Protein 3PP2 (pdb70)

Organism: Homo sapiens (NCBI:txid9606)

Nearest PDB structures (foldseek):
  3pp2-assembly1_A-2  TM=1.009E+00  e=1.036E-21  Homo sapiens
  3pp2-assembly1_B-2  TM=9.436E-01  e=6.465E-18  Homo sapiens
  2p0d-assembly1_A  TM=9.353E-01  e=9.543E-11  Homo sapiens
  2dtc-assembly1_B  TM=8.035E-01  e=1.297E-08  Mus musculus
  2w2x-assembly1_D  TM=8.222E-01  e=6.703E-04  Homo sapiens

Solvent-accessible surface area: 11846 Å² total; per-residue (Å²): 141,68,52,14,72,0,57,2,0,39,8,0,61,124,48,152,138,71,188,99,85,105,56,28,18,0,91,0,32,7,113,68,26,47,0,20,0,35,93,45,4,91,85,121,67,109,56,123,96,89,93,34,76,92,70,87,45,75,3,91,0,117,54,9,87,29,42,7,4,59,139,136,45,12,121,79,106,6,8,0,33,0,54,13,138,73,17,7,29,12,0,0,3,53,123,39,47,28,68,0,1,24,5,18,72,22,0,28,143,26,47,120,112,106,60,59,16,41,0,57,2,0,29,28,3,54,130,59,124,213,52,167,97,97,94,53,18,17,0,65,0,31,5,108,74,30,54,0,20,0,32,78,85,94,128,35,74,102,93,107,146,25,64,72,72,80,54,92,2,72,0,175,50,7,82,30,53,36,20,76,101,107,45,12,121,96,91,18,8,0,36,0,30,15,130,80,26,6,58,6,3,0,4,43,97,42,98,62,64,2,1,23,5,4,44,15,0,12,29,23,43,119

GO terms:
  GO:0005096 GTPase activator activity (F, TAS)
  GO:0005829 cytosol (C, TAS)
  GO:0051056 regulation of small GTPase mediated signal transduction (P, TAS)

Radius of gyration: 19.12 Å; Cα contacts (8 Å, |Δi|>4): 539; chains: 2; bounding box: 42×58×34 Å

Structure (mmCIF, N/CA/C/O backbone):
data_3PP2
#
_entry.id   3PP2
#
_cell.length_a   98.243
_cell.length_b   98.243
_cell.length_c   66.909
_cell.angle_alpha   90.000
_cell.angle_beta   90.000
_cell.angle_gamma   120.000
#
_symmetry.space_group_name_H-M   'P 31 2 1'
#
loop_
_entity.id
_entity.type
_entity.pdbx_description
1 polymer 'Rho GTPase-activating protein 27'
2 non-polymer 'CITRIC ACID'
3 non-polymer 'UNKNOWN ATOM OR ION'
4 non-polymer GLYCEROL
5 water water
#
loop_
_atom_site.group_PDB
_atom_site.id
_atom_site.type_symbol
_atom_site.label_atom_id
_atom_site.label_alt_id
_atom_site.label_comp_id
_atom_site.label_asym_id
_atom_site.label_entity_id
_atom_site.label_seq_id
_atom_site.pdbx_PDB_ins_code
_atom_site.Cartn_x
_atom_site.Cartn_y
_atom_site.Cartn_z
_atom_site.occupancy
_atom_site.B_iso_or_equiv
_atom_site.auth_seq_id
_atom_site.auth_comp_id
_atom_site.auth_asym_id
_atom_site.auth_atom_id
_atom_site.pdbx_PDB_model_num
ATOM 1 N N . ASP A 1 9 ? 36.477 11.541 11.977 1.00 30.06 498 ASP A N 1
ATOM 2 C CA A ASP A 1 9 ? 37.483 12.589 12.279 0.70 28.94 498 ASP A CA 1
ATOM 3 C CA B ASP A 1 9 ? 37.406 12.666 12.349 0.30 28.36 498 ASP A CA 1
ATOM 4 C C . ASP A 1 9 ? 38.202 12.245 13.562 1.00 26.80 498 ASP A C 1
ATOM 5 O O . ASP A 1 9 ? 37.741 11.436 14.335 1.00 28.02 498 ASP A O 1
ATOM 14 N N . LYS A 1 10 ? 39.374 12.835 13.738 1.00 23.35 499 LYS A N 1
ATOM 15 C CA . LYS A 1 10 ? 40.237 12.437 14.828 1.00 20.89 499 LYS A CA 1
ATOM 16 C C . LYS A 1 10 ? 41.232 13.554 15.103 1.00 19.62 499 LYS A C 1
ATOM 17 O O . LYS A 1 10 ? 41.616 14.269 14.209 1.00 19.14 499 LYS A O 1
ATOM 23 N N . ALA A 1 11 ? 41.707 13.635 16.331 1.00 18.04 500 ALA A N 1
ATOM 24 C CA . ALA A 1 11 ? 42.736 14.582 16.698 1.00 18.09 500 ALA A CA 1
ATOM 25 C C . ALA A 1 11 ? 43.555 13.995 17.833 1.00 18.29 500 ALA A C 1
ATOM 26 O O . ALA A 1 11 ? 43.017 13.307 18.725 1.00 20.99 500 ALA A O 1
ATOM 28 N N . GLY A 1 12 ? 44.853 14.256 17.803 1.00 16.73 501 GLY A N 1
ATOM 29 C CA . GLY A 1 12 ? 45.781 13.728 18.798 1.00 16.35 501 GLY A CA 1
ATOM 30 C C . GLY A 1 12 ? 47.217 14.130 18.556 1.00 16.19 501 GLY A C 1
ATOM 31 O O . GLY A 1 12 ? 47.522 14.702 17.514 1.00 18.55 501 GLY A O 1
ATOM 32 N N . VAL A 1 13 ? 48.098 13.891 19.516 1.00 17.21 502 VAL A N 1
ATOM 33 C CA . VAL A 1 13 ? 49.486 14.156 19.302 1.00 16.44 502 VAL A CA 1
ATOM 34 C C . VAL A 1 13 ? 50.185 12.943 18.650 1.00 16.37 502 VAL A C 1
ATOM 35 O O . VAL A 1 13 ? 50.071 11.817 19.150 1.00 17.53 502 VAL A O 1
ATOM 39 N N . LEU A 1 14 ? 50.896 13.178 17.556 1.00 15.37 503 LEU A N 1
ATOM 40 C CA . LEU A 1 14 ? 51.643 12.167 16.829 1.00 14.98 503 LEU A CA 1
ATOM 41 C C . LEU A 1 14 ? 53.035 12.678 16.513 1.00 15.76 503 LEU A C 1
ATOM 42 O O . LEU A 1 14 ? 53.261 13.885 16.376 1.00 17.04 503 LEU A O 1
ATOM 47 N N . HIS A 1 15 ? 53.955 11.747 16.306 1.00 15.27 504 HIS A N 1
ATOM 48 C CA . HIS A 1 15 ? 55.258 12.057 15.752 1.00 16.77 504 HIS A CA 1
ATOM 49 C C . HIS A 1 15 ? 55.171 11.989 14.232 1.00 15.48 504 HIS A C 1
ATOM 50 O O . HIS A 1 15 ? 54.513 11.114 13.652 1.00 16.34 504 HIS A O 1
A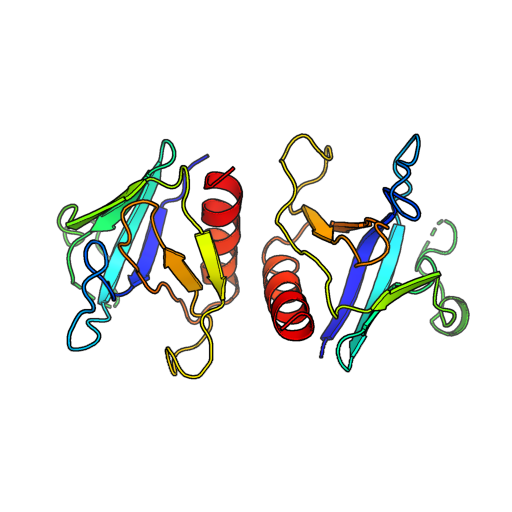TOM 57 N N . ARG A 1 16 ? 55.821 12.920 13.568 1.00 16.47 505 ARG A N 1
ATOM 58 C CA . ARG A 1 16 ? 55.834 12.918 12.099 1.00 16.51 505 ARG A CA 1
ATOM 59 C C . ARG A 1 16 ? 57.057 13.590 11.550 1.00 17.19 505 ARG A C 1
ATOM 60 O O . ARG A 1 16 ? 57.616 14.508 12.185 1.00 18.42 505 ARG A O 1
ATOM 68 N N . THR A 1 17 ? 57.438 13.175 10.345 1.00 16.50 506 THR A N 1
ATOM 69 C CA . THR A 1 17 ? 58.443 13.874 9.571 1.00 16.75 506 THR A CA 1
ATOM 70 C C . THR A 1 17 ? 58.038 13.832 8.104 1.00 16.07 506 THR A C 1
ATOM 71 O O . THR A 1 17 ? 57.516 12.821 7.625 1.00 17.89 506 THR A O 1
ATOM 75 N N . LYS A 1 18 ? 58.353 14.891 7.391 1.00 16.94 507 LYS A N 1
ATOM 76 C CA . LYS A 1 18 ? 58.286 14.880 5.949 1.00 17.12 507 LYS A CA 1
ATOM 77 C C . LYS A 1 18 ? 59.512 14.125 5.461 1.00 17.11 507 LYS A C 1
ATOM 78 O O . LYS A 1 18 ? 60.591 14.162 6.099 1.00 19.53 507 LYS A O 1
ATOM 84 N N . THR A 1 19 ? 59.317 13.330 4.407 1.00 17.73 508 THR A N 1
ATOM 85 C CA . THR A 1 19 ? 60.412 12.557 3.801 1.00 18.57 508 THR A CA 1
ATOM 86 C C . THR A 1 19 ? 60.592 12.823 2.298 1.00 19.14 508 THR A C 1
ATOM 87 O O . THR A 1 19 ? 61.645 12.527 1.760 1.00 19.40 508 THR A O 1
ATOM 91 N N . ALA A 1 20 ? 59.605 13.402 1.631 1.00 18.37 509 ALA A N 1
ATOM 92 C CA . ALA A 1 20 ? 59.767 13.809 0.219 1.00 18.95 509 ALA A CA 1
ATOM 93 C C . ALA A 1 20 ? 58.915 15.022 -0.069 1.00 19.12 509 ALA A C 1
ATOM 94 O O . ALA A 1 20 ? 57.798 15.155 0.492 1.00 18.94 509 ALA A O 1
ATOM 96 N N . ASP A 1 21 ? 59.473 15.946 -0.881 1.00 19.03 510 ASP A N 1
ATOM 97 C CA . ASP A 1 21 ? 58.771 17.140 -1.298 1.00 19.45 510 ASP A CA 1
ATOM 98 C C . ASP A 1 21 ? 58.454 16.951 -2.760 1.00 19.79 510 ASP A C 1
ATOM 99 O O . ASP A 1 21 ? 59.348 16.973 -3.602 1.00 19.89 510 ASP A O 1
ATOM 104 N N . LYS A 1 22 ? 57.187 16.735 -3.073 1.00 20.58 511 LYS A N 1
ATOM 105 C CA . LYS A 1 22 ? 56.755 16.616 -4.476 1.00 22.68 511 LYS A CA 1
ATOM 106 C C . LYS A 1 22 ? 57.585 15.590 -5.258 1.00 22.18 511 LYS A C 1
ATOM 107 O O . LYS A 1 22 ? 57.983 15.824 -6.418 1.00 25.89 511 LYS A O 1
ATOM 113 N N . GLY A 1 23 ? 57.834 14.450 -4.617 1.00 22.84 512 GLY A N 1
ATOM 114 C CA . GLY A 1 23 ? 58.546 13.383 -5.245 1.00 23.30 512 GLY A CA 1
ATOM 115 C C . GLY A 1 23 ? 60.055 13.380 -5.020 1.00 23.61 512 GLY A C 1
ATOM 116 O O . GLY A 1 23 ? 60.723 12.392 -5.407 1.00 27.86 512 GLY A O 1
ATOM 117 N N . LYS A 1 24 ? 60.587 14.423 -4.377 1.00 22.59 513 LYS A N 1
ATOM 118 C CA . LYS A 1 24 ? 62.028 14.578 -4.219 1.00 23.35 513 LYS A CA 1
ATOM 119 C C . LYS A 1 24 ? 62.396 14.279 -2.757 1.00 22.15 513 LYS A C 1
ATOM 120 O O . LYS A 1 24 ? 61.941 14.962 -1.834 1.00 21.83 513 LYS A O 1
ATOM 126 N N . ARG A 1 25 ? 63.206 13.255 -2.537 1.00 22.91 514 ARG A N 1
ATOM 127 C CA . ARG A 1 25 ? 63.492 12.770 -1.188 1.00 23.75 514 ARG A CA 1
ATOM 128 C C . ARG A 1 25 ? 64.311 13.816 -0.411 1.00 21.60 514 ARG A C 1
ATOM 129 O O . ARG A 1 25 ? 65.208 14.475 -0.987 1.00 22.60 514 ARG A O 1
ATOM 137 N N . LEU A 1 26 ? 64.031 13.946 0.878 1.00 21.08 515 LEU A N 1
ATOM 138 C CA . LEU A 1 26 ? 64.833 14.754 1.800 1.00 21.31 515 LEU A CA 1
ATOM 139 C C . LEU A 1 26 ? 66.046 13.982 2.260 1.00 22.64 515 LEU A C 1
ATOM 140 O O . LEU A 1 26 ? 65.979 12.748 2.360 1.00 25.26 515 LEU A O 1
ATOM 145 N N . ARG A 1 27 ? 67.137 14.699 2.569 1.00 24.06 516 ARG A N 1
ATOM 146 C CA . ARG A 1 27 ? 68.409 14.069 2.949 1.00 25.66 516 ARG A CA 1
ATOM 147 C C . ARG A 1 27 ? 68.301 13.338 4.277 1.00 26.08 516 ARG A C 1
ATOM 148 O O . ARG A 1 27 ? 68.862 12.248 4.427 1.00 29.29 516 ARG A O 1
ATOM 153 N N . LYS A 1 28 ? 67.628 13.940 5.262 1.00 26.01 517 LYS A N 1
ATOM 154 C CA . LYS A 1 28 ? 67.492 13.293 6.580 1.00 26.10 517 LYS A CA 1
ATOM 155 C C . LYS A 1 28 ? 66.102 13.474 7.131 1.00 24.96 517 LYS A C 1
ATOM 156 O O . LYS A 1 28 ? 65.319 14.248 6.600 1.00 23.19 517 LYS A O 1
ATOM 160 N N . LYS A 1 29 ? 65.813 12.745 8.193 1.00 24.97 518 LYS A N 1
ATOM 161 C CA . LYS A 1 29 ? 64.542 12.880 8.878 1.00 24.65 518 LYS A CA 1
ATOM 162 C C . LYS A 1 29 ? 64.519 14.100 9.775 1.00 23.37 518 LYS A C 1
ATOM 163 O O . LYS A 1 29 ? 65.575 14.569 10.267 1.00 26.33 518 LYS A O 1
ATOM 169 N N . HIS A 1 30 ? 63.327 14.665 9.897 1.00 22.58 519 HIS A N 1
ATOM 170 C CA A HIS A 1 30 ? 63.061 15.841 10.699 0.50 22.60 519 HIS A CA 1
ATOM 171 C CA B HIS A 1 30 ? 63.068 15.838 10.700 0.50 22.36 519 HIS A CA 1
ATOM 172 C C . HIS A 1 30 ? 61.850 15.600 11.600 1.00 22.08 519 HIS A C 1
ATOM 173 O O . HIS A 1 30 ? 60.799 16.204 11.431 1.00 23.24 519 HIS A O 1
ATOM 186 N N . TRP A 1 31 ? 61.987 14.656 12.523 1.00 22.49 520 TRP A N 1
ATOM 187 C CA . TRP A 1 31 ? 60.882 14.303 13.410 1.00 22.23 520 TRP A CA 1
ATOM 188 C C . TRP A 1 31 ? 60.541 15.363 14.437 1.00 22.14 520 TRP A C 1
ATOM 189 O O . TRP A 1 31 ? 61.442 15.957 15.075 1.00 24.36 520 TRP A O 1
ATOM 200 N N . SER A 1 32 ? 59.252 15.540 14.656 1.00 21.68 521 SER A N 1
ATOM 201 C CA . SER A 1 32 ? 58.693 16.297 15.766 1.00 22.16 521 SER A CA 1
ATOM 202 C C . SER A 1 32 ? 57.375 15.670 16.186 1.00 19.85 521 SER A C 1
ATOM 203 O O . SER A 1 32 ? 56.718 15.024 15.357 1.00 19.35 521 SER A O 1
ATOM 206 N N . ALA A 1 33 ? 56.967 15.902 17.426 1.00 19.29 522 ALA A N 1
ATOM 207 C CA . ALA A 1 33 ? 55.616 15.589 17.854 1.00 18.42 522 ALA A CA 1
ATOM 208 C C . ALA A 1 33 ? 54.737 16.810 17.731 1.00 19.29 522 ALA A C 1
ATOM 209 O O . ALA A 1 33 ? 55.128 17.904 18.139 1.00 23.60 522 ALA A O 1
ATOM 211 N N . SER A 1 34 ? 53.573 16.659 17.164 1.00 17.80 523 SER A N 1
ATOM 212 C CA . SER A 1 34 ? 52.608 17.738 17.055 1.00 17.53 523 SER A CA 1
ATOM 213 C C . SER A 1 34 ? 51.204 17.297 17.194 1.00 16.95 523 SER A C 1
ATOM 214 O O . SER A 1 34 ? 50.878 16.131 16.918 1.00 17.85 523 SER A O 1
ATOM 217 N N . TRP A 1 35 ? 50.359 18.220 17.612 1.00 17.63 524 TRP A N 1
ATOM 218 C CA . TRP A 1 35 ? 48.941 18.050 17.420 1.00 17.92 524 TRP A CA 1
ATOM 219 C C . TRP A 1 35 ? 48.671 17.797 15.935 1.00 17.33 524 TRP A C 1
ATOM 220 O O . TRP A 1 35 ? 49.335 18.349 15.043 1.00 17.71 524 TRP A O 1
ATOM 231 N N . THR A 1 36 ? 47.703 16.923 15.699 1.00 16.83 525 THR A N 1
ATOM 232 C CA . THR A 1 36 ? 47.330 16.423 14.386 1.00 16.28 525 THR A CA 1
ATOM 233 C C . THR A 1 36 ? 45.826 16.346 14.364 1.00 16.09 525 THR A C 1
ATOM 234 O O . THR A 1 36 ? 45.218 15.841 15.310 1.00 17.74 525 THR A O 1
ATOM 238 N N . VAL A 1 37 ? 45.224 16.826 13.287 1.00 16.72 526 VAL A N 1
ATOM 239 C CA . VAL A 1 37 ? 43.785 16.779 13.100 1.00 17.91 526 VAL A CA 1
ATOM 240 C C . VAL A 1 37 ? 43.433 16.201 11.748 1.00 17.51 526 VAL A C 1
ATOM 241 O O . VAL A 1 37 ? 43.951 16.627 10.737 1.00 18.51 526 VAL A O 1
ATOM 245 N N . LEU A 1 38 ? 42.579 15.195 11.769 1.00 17.37 527 LEU A N 1
ATOM 246 C CA . LEU A 1 38 ? 41.940 14.662 10.572 1.00 18.14 527 LEU A CA 1
ATOM 247 C C . LEU A 1 38 ? 40.498 15.114 10.547 1.00 19.78 527 LEU A C 1
ATOM 248 O O . LEU A 1 38 ? 39.729 14.818 11.452 1.00 21.28 527 LEU A O 1
ATOM 253 N N . GLU A 1 39 ? 40.129 15.879 9.520 1.00 22.16 528 GLU A N 1
ATOM 254 C CA . GLU A 1 39 ? 38.760 16.399 9.406 1.00 25.34 528 GLU A CA 1
ATOM 255 C C . GLU A 1 39 ? 38.445 16.536 7.934 1.00 26.87 528 GLU A C 1
ATOM 256 O O . GLU A 1 39 ? 39.246 17.085 7.194 1.00 26.10 528 GLU A O 1
ATOM 262 N N . GLY A 1 40 ? 37.276 16.044 7.522 1.00 28.25 529 GLY A N 1
ATOM 263 C CA . GLY A 1 40 ? 36.857 16.144 6.151 1.00 28.62 529 GLY A CA 1
ATOM 264 C C . GLY A 1 40 ? 37.803 15.706 5.051 1.00 28.85 529 GLY A C 1
ATOM 265 O O . GLY A 1 40 ? 37.904 16.370 4.020 1.00 30.50 529 GLY A O 1
ATOM 266 N N . GLY A 1 41 ? 38.493 14.578 5.237 1.00 27.63 530 GLY A N 1
ATOM 267 C CA . GLY A 1 41 ? 39.433 14.134 4.208 1.00 26.86 530 GLY A CA 1
ATOM 268 C C . GLY A 1 41 ? 40.773 14.892 4.110 1.00 25.12 530 GLY A C 1
ATOM 269 O O . GLY A 1 41 ? 41.481 14.778 3.118 1.00 25.96 530 GLY A O 1
ATOM 270 N N . VAL A 1 42 ? 41.106 15.674 5.140 1.00 23.42 531 VAL A N 1
ATOM 271 C CA . VAL A 1 42 ? 42.356 16.449 5.193 1.00 20.55 531 VAL A CA 1
ATOM 272 C C . VAL A 1 42 ? 43.053 16.198 6.542 1.00 18.72 531 VAL A C 1
ATOM 273 O O . VAL A 1 42 ? 42.429 16.271 7.582 1.00 19.86 531 VAL A O 1
ATOM 277 N N . LEU A 1 43 ? 44.343 15.911 6.482 1.00 17.14 532 LEU A N 1
ATOM 278 C CA . LEU A 1 43 ? 45.174 15.625 7.655 1.00 16.70 532 LEU A CA 1
ATOM 279 C C . LEU A 1 43 ? 46.126 16.774 7.852 1.00 16.50 532 LEU A C 1
ATOM 280 O O . LEU A 1 43 ? 46.959 17.056 6.982 1.00 18.14 532 LEU A O 1
ATOM 285 N N . THR A 1 44 ? 45.986 17.448 8.994 1.00 17.07 533 THR A N 1
ATOM 286 C CA . THR A 1 44 ? 46.767 18.616 9.302 1.00 17.07 533 THR A CA 1
ATOM 287 C C . THR A 1 44 ? 47.710 18.323 10.487 1.00 16.71 533 THR A C 1
ATOM 288 O O . THR A 1 44 ? 47.245 17.932 11.547 1.00 17.63 533 THR A O 1
ATOM 292 N N . PHE A 1 45 ? 49.003 18.515 10.271 1.00 16.77 534 PHE A N 1
ATOM 293 C CA . PHE A 1 45 ? 49.998 18.477 11.312 1.00 16.66 534 PHE A CA 1
ATOM 294 C C . PHE A 1 45 ? 50.323 19.898 11.703 1.00 17.28 534 PHE A C 1
ATOM 295 O O . PHE A 1 45 ? 50.751 20.694 10.852 1.00 17.85 534 PHE A O 1
ATOM 303 N N . PHE A 1 46 ? 50.113 20.236 12.966 1.00 17.27 535 PHE A N 1
ATOM 304 C CA . PHE A 1 46 ? 50.421 21.581 13.474 1.00 18.29 535 PHE A CA 1
ATOM 305 C C . PHE A 1 46 ? 51.891 21.721 13.764 1.00 18.23 535 PHE A C 1
ATOM 306 O O . PHE A 1 46 ? 52.687 20.795 13.650 1.00 19.22 535 PHE A O 1
ATOM 314 N N . LYS A 1 47 ? 52.282 22.948 14.081 1.00 20.00 536 LYS A N 1
ATOM 315 C CA A LYS A 1 47 ? 53.617 23.246 14.488 0.50 20.40 536 LYS A CA 1
ATOM 316 C CA B LYS A 1 47 ? 53.641 23.215 14.484 0.50 20.58 536 LYS A CA 1
ATOM 317 C C . LYS A 1 47 ? 54.030 22.329 15.648 1.00 20.86 536 LYS A C 1
ATOM 318 O O . LYS A 1 47 ? 53.169 21.860 16.403 1.00 20.11 536 LYS A O 1
ATOM 329 N N . ASP A 1 48 ? 55.330 22.099 15.782 1.00 21.01 537 ASP A N 1
ATOM 330 C CA A ASP A 1 48 ? 55.903 21.316 16.881 0.50 21.36 537 ASP A CA 1
ATOM 331 C CA B ASP A 1 48 ? 55.875 21.293 16.861 0.50 21.71 537 ASP A CA 1
ATOM 332 C C . ASP A 1 48 ? 55.273 21.690 18.215 1.00 21.56 537 ASP A C 1
ATOM 333 O O . ASP A 1 48 ? 55.158 22.887 18.528 1.00 21.60 537 ASP A O 1
ATOM 342 N N . SER A 1 49 ? 54.916 20.691 19.032 1.00 21.67 538 SER A N 1
ATOM 343 C CA . SER A 1 49 ? 54.292 20.938 20.330 1.00 23.21 538 SER A CA 1
ATOM 344 C C . SER A 1 49 ? 55.305 21.319 21.407 1.00 23.79 538 SER A C 1
ATOM 345 O O . SER A 1 49 ? 54.900 21.742 22.467 1.00 25.48 538 SER A O 1
ATOM 348 N N . LYS A 1 50 ? 56.585 21.134 21.162 1.00 24.36 539 LYS A N 1
ATOM 349 C CA . LYS A 1 50 ? 57.558 21.416 22.210 1.00 27.36 539 LYS A CA 1
ATOM 350 C C . LYS A 1 50 ? 58.145 22.757 22.037 1.00 29.38 539 LYS A C 1
ATOM 351 O O . LYS A 1 50 ? 58.323 23.207 20.915 1.00 31.36 539 LYS A O 1
ATOM 357 N N . THR A 1 51 ? 58.448 23.389 23.196 1.00 30.42 540 THR A N 1
ATOM 358 C CA . THR A 1 51 ? 59.126 24.732 23.302 1.00 31.24 540 THR A CA 1
ATOM 359 C C . THR A 1 51 ? 60.615 24.670 22.925 1.00 33.57 540 THR A C 1
ATOM 360 O O . THR A 1 51 ? 61.145 25.572 22.328 1.00 34.43 540 THR A O 1
ATOM 364 N N . SER A 1 52 ? 61.254 23.565 23.276 1.00 35.40 541 SER A N 1
ATOM 365 C CA . SER A 1 52 ? 62.661 23.306 22.962 1.00 35.99 541 SER A CA 1
ATOM 366 C C . SER A 1 52 ? 62.747 21.871 22.467 1.00 36.82 541 SER A C 1
ATOM 367 O O . SER A 1 52 ? 62.208 20.976 23.127 1.00 38.72 541 SER A O 1
ATOM 369 N N . GLY A 1 56 ? 59.994 21.233 27.208 1.00 32.46 545 GLY A N 1
ATOM 370 C CA . GLY A 1 56 ? 58.598 21.298 27.732 1.00 29.68 545 GLY A CA 1
ATOM 371 C C . GLY A 1 56 ? 57.550 21.645 26.694 1.00 27.31 545 GLY A C 1
ATOM 372 O O . GLY A 1 56 ? 57.889 22.065 25.619 1.00 29.55 545 GLY A O 1
ATOM 373 N N . LEU A 1 57 ? 56.277 21.520 27.045 1.00 25.27 546 LEU A N 1
ATOM 374 C CA . LEU A 1 57 ? 55.198 21.729 26.083 1.00 24.01 546 LEU A CA 1
ATOM 375 C C . LEU A 1 57 ? 54.973 23.214 25.859 1.00 22.48 546 LEU A C 1
ATOM 376 O O . LEU A 1 57 ? 54.923 23.995 26.817 1.00 23.21 546 LEU A O 1
ATOM 381 N N . ARG A 1 58 ? 54.769 23.582 24.599 1.00 21.25 547 ARG A N 1
ATOM 382 C CA . ARG A 1 58 ? 54.176 24.877 24.237 1.00 20.09 547 ARG A CA 1
ATOM 383 C C . ARG A 1 58 ? 52.744 24.997 24.723 1.00 20.83 547 ARG A C 1
ATOM 384 O O . ARG A 1 58 ? 52.027 24.019 24.739 1.00 22.18 547 ARG A O 1
ATOM 392 N N . GLN A 1 59 ? 52.321 26.230 25.021 1.00 21.21 548 GLN A N 1
ATOM 393 C CA . GLN A 1 59 ? 50.921 26.487 25.286 1.00 22.49 548 GLN A CA 1
ATOM 394 C C . GLN A 1 59 ? 50.180 26.393 23.960 1.00 21.78 548 GLN A C 1
ATOM 395 O O . GLN A 1 59 ? 50.775 26.625 22.929 1.00 21.10 548 GLN A O 1
ATOM 401 N N . PRO A 1 60 ? 48.886 26.064 23.985 1.00 22.73 549 PRO A N 1
ATOM 402 C CA . PRO A 1 60 ? 48.143 25.880 22.704 1.00 21.38 549 PRO A CA 1
ATOM 403 C C . PRO A 1 60 ? 48.239 26.978 21.657 1.00 24.25 549 PRO A C 1
ATOM 404 O O . PRO A 1 60 ? 48.416 26.693 20.460 1.00 23.77 549 PRO A O 1
ATOM 408 N N . SER A 1 61 ? 48.182 28.205 22.092 1.00 25.59 550 SER A N 1
ATOM 409 C CA . SER A 1 61 ? 48.219 29.302 21.124 1.00 27.22 550 SER A CA 1
ATOM 410 C C . SER A 1 61 ? 49.518 29.328 20.297 1.00 26.15 550 SER A C 1
ATOM 411 O O . SER A 1 61 ? 49.551 29.794 19.161 1.00 29.05 550 SER A O 1
ATOM 414 N N . LYS A 1 62 ? 50.566 28.771 20.851 1.00 25.10 551 LYS A N 1
ATOM 415 C CA . LYS A 1 62 ? 51.862 28.720 20.156 1.00 23.65 551 LYS A CA 1
ATOM 416 C C . LYS A 1 62 ? 52.005 27.666 19.068 1.00 25.30 551 LYS A C 1
ATOM 417 O O . LYS A 1 62 ? 52.942 27.725 18.261 1.00 25.87 551 LYS A O 1
ATOM 421 N N . PHE A 1 63 ? 51.070 26.719 18.993 1.00 22.87 552 PHE A N 1
ATOM 422 C CA . PHE A 1 63 ? 51.076 25.745 17.896 1.00 22.88 552 PHE A CA 1
ATOM 423 C C . PHE A 1 63 ? 49.813 25.738 17.070 1.00 23.49 552 PHE A C 1
ATOM 424 O O . PHE A 1 63 ? 49.505 24.763 16.391 1.00 23.44 552 PHE A O 1
ATOM 432 N N . SER A 1 64 ? 49.124 26.865 17.023 1.00 23.05 553 SER A N 1
ATOM 433 C CA . SER A 1 64 ? 47.909 26.995 16.240 1.00 23.15 553 SER A CA 1
ATOM 434 C C . SER A 1 64 ? 48.130 26.994 14.696 1.00 20.98 553 SER A C 1
ATOM 435 O O . SER A 1 64 ? 47.177 26.775 13.948 1.00 21.80 553 SER A O 1
ATOM 438 N N . THR A 1 65 ? 49.335 27.266 14.199 1.00 22.00 554 THR A N 1
ATOM 439 C CA . THR A 1 65 ? 49.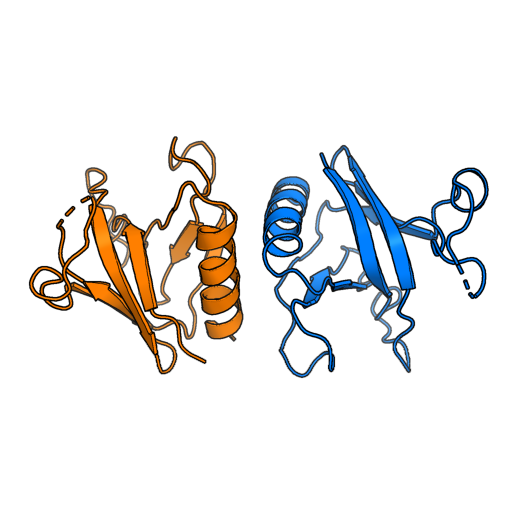527 27.339 12.753 1.00 21.54 554 THR A CA 1
ATOM 440 C C . THR A 1 65 ? 49.824 25.949 12.200 1.00 21.44 554 THR A C 1
ATOM 441 O O . THR A 1 65 ? 50.715 25.268 12.694 1.00 22.15 554 THR A O 1
ATOM 445 N N . PRO A 1 66 ? 49.105 25.533 11.163 1.00 20.58 555 PRO A N 1
ATOM 446 C CA . PRO A 1 66 ? 49.502 24.308 10.476 1.00 20.65 555 PRO A CA 1
ATOM 447 C C . PRO A 1 66 ? 50.924 24.347 9.937 1.00 20.94 555 PRO A C 1
ATOM 448 O O . PRO A 1 66 ? 51.381 25.400 9.384 1.00 23.38 555 PRO A O 1
ATOM 452 N N . GLU A 1 67 ? 51.616 23.231 10.082 1.00 20.08 556 GLU A N 1
ATOM 453 C CA . GLU A 1 67 ? 52.911 23.057 9.443 1.00 19.69 556 GLU A CA 1
ATOM 454 C C . GLU A 1 67 ? 52.819 22.315 8.120 1.00 20.25 556 GLU A C 1
ATOM 455 O O . GLU A 1 67 ? 53.410 22.773 7.128 1.00 22.72 556 GLU A O 1
ATOM 461 N N . TYR A 1 68 ? 52.103 21.184 8.128 1.00 19.08 557 TYR A N 1
ATOM 462 C CA . TYR A 1 68 ? 51.933 20.346 6.926 1.00 19.24 557 TYR A CA 1
ATOM 463 C C . TYR A 1 68 ? 50.450 19.997 6.807 1.00 19.28 557 TYR A C 1
ATOM 464 O O . TYR A 1 68 ? 49.813 19.595 7.791 1.00 20.91 557 TYR A O 1
ATOM 473 N N . THR A 1 69 ? 49.893 20.182 5.617 1.00 21.26 558 THR A N 1
ATOM 474 C CA . THR A 1 69 ? 48.517 19.771 5.354 1.00 21.85 558 THR A CA 1
ATOM 475 C C . THR A 1 69 ? 48.579 18.721 4.250 1.00 22.57 558 THR A C 1
ATOM 476 O O . THR A 1 69 ? 49.233 18.923 3.194 1.00 25.15 558 THR A O 1
ATOM 480 N N . VAL A 1 70 ? 47.899 17.627 4.460 1.00 21.56 559 VAL A N 1
ATOM 481 C CA . VAL A 1 70 ? 47.880 16.586 3.483 1.00 22.09 559 VAL A CA 1
ATOM 482 C C . VAL A 1 70 ? 46.435 16.309 3.089 1.00 20.54 559 VAL A C 1
ATOM 483 O O . VAL A 1 70 ? 45.643 15.848 3.898 1.00 20.24 559 VAL A O 1
ATOM 487 N N . GLU A 1 71 ? 46.087 16.630 1.842 1.00 20.75 560 GLU A N 1
ATOM 488 C CA . GLU A 1 71 ? 44.779 16.303 1.312 1.00 20.36 560 GLU A CA 1
ATOM 489 C C . GLU A 1 71 ? 44.793 14.822 0.974 1.00 21.71 560 GLU A C 1
ATOM 490 O O . GLU A 1 71 ? 45.698 14.338 0.338 1.00 23.79 560 GLU A O 1
ATOM 496 N N . LEU A 1 72 ? 43.796 14.110 1.433 1.00 21.05 561 LEU A N 1
ATOM 497 C CA . LEU A 1 72 ? 43.849 12.646 1.330 1.00 21.85 561 LEU A CA 1
ATOM 498 C C . LEU A 1 72 ? 43.301 12.068 0.025 1.00 22.51 561 LEU A C 1
ATOM 499 O O . LEU A 1 72 ? 43.525 10.924 -0.256 1.00 22.56 561 LEU A O 1
ATOM 504 N N . ARG A 1 73 ? 42.601 12.853 -0.781 1.00 24.02 562 ARG A N 1
ATOM 505 C CA . ARG A 1 73 ? 42.099 12.358 -2.079 1.00 25.55 562 ARG A CA 1
ATOM 506 C C . ARG A 1 73 ? 43.301 11.971 -2.913 1.00 24.82 562 ARG A C 1
ATOM 507 O O . ARG A 1 73 ? 44.192 12.789 -3.144 1.00 25.98 562 ARG A O 1
ATOM 511 N N . GLY A 1 74 ? 43.365 10.719 -3.349 1.00 24.41 563 GLY A N 1
ATOM 512 C CA . GLY A 1 74 ? 44.492 10.256 -4.151 1.00 24.09 563 GLY A CA 1
ATOM 513 C C . GLY A 1 74 ? 45.767 9.923 -3.399 1.00 23.71 563 GLY A C 1
ATOM 514 O O . GLY A 1 74 ? 46.802 9.662 -4.016 1.00 25.47 563 GLY A O 1
ATOM 515 N N . ALA A 1 75 ? 45.713 9.935 -2.063 1.00 22.03 564 ALA A N 1
ATOM 516 C CA . ALA A 1 75 ? 46.854 9.619 -1.253 1.00 21.40 564 ALA A CA 1
ATOM 517 C C . ALA A 1 75 ? 46.962 8.095 -1.107 1.00 21.76 564 ALA A C 1
ATOM 518 O O . ALA A 1 75 ? 45.988 7.366 -1.310 1.00 23.36 564 ALA A O 1
ATOM 520 N N . THR A 1 76 ? 48.151 7.648 -0.740 1.00 21.15 565 THR A N 1
ATOM 521 C CA . THR A 1 76 ? 48.449 6.238 -0.483 1.00 22.50 565 THR A CA 1
ATOM 522 C C . THR A 1 76 ? 48.984 6.118 0.944 1.00 20.40 565 THR A C 1
ATOM 523 O O . THR A 1 76 ? 49.880 6.855 1.333 1.00 20.91 565 THR A O 1
ATOM 527 N N . LEU A 1 77 ? 48.384 5.216 1.711 1.00 19.39 566 LEU A N 1
ATOM 528 C CA . LEU A 1 77 ? 48.778 4.935 3.104 1.00 18.01 566 LEU A CA 1
ATOM 529 C C . LEU A 1 77 ? 49.266 3.510 3.208 1.00 18.17 566 LEU A C 1
ATOM 530 O O . LEU A 1 77 ? 48.615 2.595 2.696 1.00 20.13 566 LEU A O 1
ATOM 535 N N . SER A 1 78 ? 50.322 3.324 3.970 1.00 18.28 567 SER A N 1
ATOM 536 C CA . SER A 1 78 ? 50.833 2.013 4.273 1.00 18.02 567 SER A CA 1
ATOM 537 C C . SER A 1 78 ? 51.516 1.973 5.623 1.00 18.50 567 SER A C 1
ATOM 538 O O . SER A 1 78 ? 51.816 3.000 6.198 1.00 17.76 567 SER A O 1
ATOM 541 N N . TRP A 1 79 ? 51.738 0.783 6.141 1.00 19.80 568 TRP A N 1
ATOM 542 C CA . TRP A 1 79 ? 52.722 0.578 7.185 1.00 19.71 568 TRP A CA 1
ATOM 543 C C . TRP A 1 79 ? 54.091 0.645 6.508 1.00 20.82 568 TRP A C 1
ATOM 544 O O . TRP A 1 79 ? 54.350 -0.040 5.515 1.00 23.98 568 TRP A O 1
ATOM 555 N N . ALA A 1 80 ? 54.986 1.452 7.060 1.00 20.40 569 ALA A N 1
ATOM 556 C CA . ALA A 1 80 ? 56.302 1.626 6.444 1.00 22.05 569 ALA A CA 1
ATOM 557 C C . ALA A 1 80 ? 57.128 0.351 6.553 1.00 25.01 569 ALA A C 1
ATOM 558 O O . ALA A 1 80 ? 57.005 -0.384 7.532 1.00 23.79 569 ALA A O 1
ATOM 560 N N . PRO A 1 81 ? 58.038 0.099 5.576 1.00 28.16 570 PRO A N 1
ATOM 561 C CA . PRO A 1 81 ? 59.032 -0.962 5.794 1.00 30.03 570 PRO A CA 1
ATOM 562 C C . PRO A 1 81 ? 59.802 -0.739 7.098 1.00 31.36 570 PRO A C 1
ATOM 563 O O . PRO A 1 81 ? 60.068 0.408 7.471 1.00 31.16 570 PRO A O 1
ATOM 567 N N . LYS A 1 82 ? 60.181 -1.813 7.789 1.00 34.04 571 LYS A N 1
ATOM 568 C CA . LYS A 1 82 ? 60.805 -1.669 9.109 1.00 35.55 571 LYS A CA 1
ATOM 569 C C . LYS A 1 82 ? 62.155 -0.941 9.026 1.00 35.45 571 LYS A C 1
ATOM 570 O O . LYS A 1 82 ? 62.567 -0.296 10.017 1.00 35.48 571 LYS A O 1
ATOM 576 N N . ASP A 1 83 ? 62.786 -0.985 7.847 1.00 35.62 572 ASP A N 1
ATOM 577 C CA A ASP A 1 83 ? 64.100 -0.352 7.633 0.70 36.26 572 ASP A CA 1
ATOM 578 C CA B ASP A 1 83 ? 64.101 -0.361 7.644 0.30 35.58 572 ASP A CA 1
ATOM 579 C C . ASP A 1 83 ? 64.007 1.099 7.177 1.00 35.57 572 ASP A C 1
ATOM 580 O O . ASP A 1 83 ? 65.030 1.788 7.060 1.00 36.92 572 ASP A O 1
ATOM 589 N N . LYS A 1 84 ? 62.784 1.583 6.918 1.00 34.35 573 LYS A N 1
ATOM 590 C CA . LYS A 1 84 ? 62.573 2.995 6.549 1.00 33.42 573 LYS A CA 1
ATOM 591 C C . LYS A 1 84 ? 62.958 3.932 7.715 1.00 32.65 573 LYS A C 1
ATOM 592 O O . LYS A 1 84 ? 63.401 5.044 7.482 1.00 32.53 573 LYS A O 1
ATOM 597 N N . SER A 1 85 ? 62.795 3.473 8.946 1.00 30.41 574 SER A N 1
ATOM 598 C CA . SER A 1 85 ? 63.074 4.259 10.150 1.00 29.19 574 SER A CA 1
ATOM 599 C C . SER A 1 85 ? 63.557 3.338 11.264 1.00 29.11 574 SER A C 1
ATOM 600 O O . SER A 1 85 ? 63.131 2.177 11.328 1.00 30.40 574 SER A O 1
ATOM 603 N N . SER A 1 86 ? 64.365 3.866 12.184 1.00 30.41 575 SER A N 1
ATOM 604 C CA . SER A 1 86 ? 64.737 3.148 13.434 1.00 30.52 575 SER A CA 1
ATOM 605 C C . SER A 1 86 ? 63.556 3.052 14.424 1.00 28.90 575 SER A C 1
ATOM 606 O O . SER A 1 86 ? 63.572 2.262 15.370 1.00 29.40 575 SER A O 1
ATOM 609 N N . ARG A 1 87 ? 62.522 3.847 14.187 1.00 25.49 576 ARG A N 1
ATOM 610 C CA . ARG A 1 87 ? 61.368 3.874 15.082 1.00 23.70 576 ARG A CA 1
ATOM 611 C C . ARG A 1 87 ? 60.418 2.722 14.818 1.00 22.23 576 ARG A C 1
ATOM 612 O O . ARG A 1 87 ? 60.417 2.120 13.719 1.00 23.94 576 ARG A O 1
ATOM 620 N N . LYS A 1 88 ? 59.598 2.447 15.830 1.00 21.57 577 LYS A N 1
ATOM 621 C CA . LYS A 1 88 ? 58.534 1.449 15.765 1.00 19.91 577 LYS A CA 1
ATOM 622 C C . LYS A 1 88 ? 57.185 2.073 15.429 1.00 18.14 577 LYS A C 1
ATOM 623 O O . LYS A 1 88 ? 56.923 3.226 15.741 1.00 19.69 577 LYS A O 1
ATOM 627 N N . ASN A 1 89 ? 56.300 1.294 14.821 1.00 17.87 578 ASN A N 1
ATOM 628 C CA . ASN A 1 89 ? 54.926 1.701 14.548 1.00 15.85 578 ASN A CA 1
ATOM 629 C C . ASN A 1 89 ? 54.858 2.891 13.606 1.00 16.04 578 ASN A C 1
ATOM 630 O O . ASN A 1 89 ? 54.187 3.873 13.885 1.00 17.71 578 ASN A O 1
ATOM 635 N N . VAL A 1 90 ? 55.554 2.778 12.489 1.00 15.19 579 VAL A N 1
ATOM 636 C CA . VAL A 1 90 ? 55.609 3.846 11.522 1.00 15.81 579 VAL A CA 1
ATOM 637 C C . VAL A 1 90 ? 54.655 3.603 10.364 1.00 15.52 579 VAL A C 1
ATOM 638 O O . VAL A 1 90 ? 54.695 2.551 9.732 1.00 16.36 579 VAL A O 1
ATOM 642 N N . LEU A 1 91 ? 53.852 4.613 10.047 1.00 15.08 580 LEU A N 1
ATOM 643 C CA . LEU A 1 91 ? 53.064 4.667 8.813 1.00 14.61 580 LEU A CA 1
ATOM 644 C C . LEU A 1 91 ? 53.730 5.567 7.794 1.00 15.07 580 LEU A C 1
ATOM 645 O O . LEU A 1 91 ? 54.385 6.540 8.148 1.00 15.53 580 LEU A O 1
ATOM 650 N N . GLU A 1 92 ? 53.502 5.264 6.520 1.00 15.09 581 GLU A N 1
ATOM 651 C CA . GLU A 1 92 ? 53.959 6.113 5.407 1.00 17.21 581 GLU A CA 1
ATOM 652 C C . GLU A 1 92 ? 52.718 6.619 4.679 1.00 16.65 581 GLU A C 1
ATOM 653 O O . GLU A 1 92 ? 51.831 5.852 4.332 1.00 18.29 581 GLU A O 1
ATOM 659 N N . LEU A 1 93 ? 52.689 7.921 4.448 1.00 17.41 582 LEU A N 1
ATOM 660 C CA . LEU A 1 93 ? 51.598 8.582 3.751 1.00 17.16 582 LEU A CA 1
ATOM 661 C C . LEU A 1 93 ? 52.170 9.364 2.570 1.00 18.23 582 LEU A C 1
ATOM 662 O O . LEU A 1 93 ? 53.038 10.216 2.758 1.00 18.97 582 LEU A O 1
ATOM 667 N N . ARG A 1 94 ? 51.703 9.062 1.366 1.00 19.06 583 ARG A N 1
ATOM 668 C CA A ARG A 1 94 ? 52.160 9.758 0.172 0.70 20.33 583 ARG A CA 1
ATOM 669 C CA B ARG A 1 94 ? 52.170 9.721 0.154 0.30 20.38 583 ARG A CA 1
ATOM 670 C C . ARG A 1 94 ? 50.992 10.458 -0.443 1.00 21.49 583 ARG A C 1
ATOM 671 O O . ARG A 1 94 ? 49.983 9.855 -0.712 1.00 22.22 583 ARG A O 1
ATOM 678 N N . SER A 1 95 ? 51.127 11.754 -0.641 1.00 21.96 584 SER A N 1
ATOM 679 C CA . SER A 1 95 ? 50.027 12.528 -1.232 1.00 23.64 584 SER A CA 1
ATOM 680 C C . SER A 1 95 ? 50.108 12.480 -2.749 1.00 23.68 584 SER A C 1
ATOM 681 O O . SER A 1 95 ? 51.104 12.040 -3.322 1.00 23.40 584 SER A O 1
ATOM 684 N N . ARG A 1 96 ? 49.025 12.896 -3.384 1.00 24.63 585 ARG A N 1
ATOM 685 C CA . ARG A 1 96 ? 48.938 12.761 -4.836 1.00 25.59 585 ARG A CA 1
ATOM 686 C C . ARG A 1 96 ? 49.988 13.581 -5.580 1.00 26.86 585 ARG A C 1
ATOM 687 O O . ARG A 1 96 ? 50.335 13.241 -6.706 1.00 28.47 585 ARG A O 1
ATOM 695 N N . ASP A 1 97 ? 50.504 14.644 -4.944 1.00 26.19 586 ASP A N 1
ATOM 696 C CA . ASP A 1 97 ? 51.605 15.433 -5.543 1.00 27.95 586 ASP A CA 1
ATOM 697 C C . ASP A 1 97 ? 52.999 14.837 -5.346 1.00 26.89 586 ASP A C 1
ATOM 698 O O . ASP A 1 97 ? 53.998 15.445 -5.776 1.00 28.56 586 ASP A O 1
ATOM 703 N N . GLY A 1 98 ? 53.080 13.694 -4.654 1.00 24.71 587 GLY A N 1
ATOM 704 C CA . GLY A 1 98 ? 54.326 12.997 -4.465 1.00 23.74 587 GLY A CA 1
ATOM 705 C C . GLY A 1 98 ? 55.059 13.336 -3.179 1.00 21.85 587 GLY A C 1
ATOM 706 O O . GLY A 1 98 ? 56.114 12.784 -2.898 1.00 22.74 587 GLY A O 1
ATOM 707 N N . SER A 1 99 ? 54.537 14.248 -2.391 1.00 21.32 588 SER A N 1
ATOM 708 C CA . SER A 1 99 ? 55.110 14.480 -1.066 1.00 20.88 588 SER A CA 1
ATOM 709 C C . SER A 1 99 ? 54.824 13.26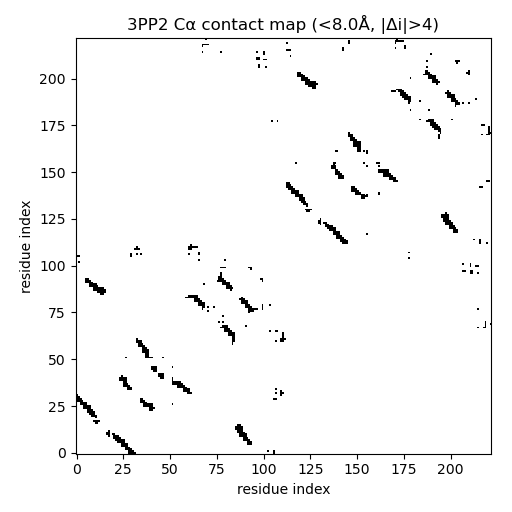4 -0.186 1.00 19.64 588 SER A C 1
ATOM 710 O O . SER A 1 99 ? 53.846 12.533 -0.388 1.00 21.46 588 SER A O 1
ATOM 713 N N . GLU A 1 100 ? 55.728 13.015 0.729 1.00 19.30 589 GLU A N 1
ATOM 714 C CA A GLU A 1 100 ? 55.663 11.826 1.559 0.50 18.82 589 GLU A CA 1
ATOM 715 C CA B GLU A 1 100 ? 55.650 11.838 1.571 0.50 18.85 589 GLU A CA 1
ATOM 716 C C . GLU A 1 100 ? 55.974 12.217 3.005 1.00 18.25 589 GLU A C 1
ATOM 717 O O . GLU A 1 100 ? 56.796 13.107 3.257 1.00 17.56 589 GLU A O 1
ATOM 728 N N . TYR A 1 101 ? 55.327 11.515 3.926 1.00 17.47 590 TYR A N 1
ATOM 729 C CA . TYR A 1 101 ? 55.447 11.736 5.372 1.00 17.60 590 TYR A CA 1
ATOM 730 C C . TYR A 1 101 ? 55.477 10.392 6.070 1.00 17.25 590 TYR A C 1
ATOM 731 O O . TYR A 1 101 ? 54.852 9.434 5.599 1.00 18.10 590 TYR A O 1
ATOM 740 N N . LEU A 1 102 ? 56.223 10.326 7.165 1.00 16.58 591 LEU A N 1
ATOM 741 C CA . LEU A 1 102 ? 56.113 9.239 8.116 1.00 16.30 591 LEU A CA 1
ATOM 742 C C . LEU A 1 102 ? 55.391 9.726 9.356 1.00 15.43 591 LEU A C 1
ATOM 743 O O . LEU A 1 102 ? 55.604 10.862 9.783 1.00 17.09 591 LEU A O 1
ATOM 748 N N . ILE A 1 103 ? 54.614 8.821 9.964 1.00 15.34 592 ILE A N 1
ATOM 749 C CA . ILE A 1 103 ? 53.755 9.106 11.113 1.00 14.82 592 ILE A CA 1
ATOM 750 C C . ILE A 1 103 ? 54.036 8.006 12.119 1.00 14.65 592 ILE A C 1
ATOM 751 O O . ILE A 1 103 ? 54.104 6.828 11.743 1.00 15.61 592 ILE A O 1
ATOM 756 N N . GLN A 1 104 ? 54.220 8.376 13.382 1.00 14.90 593 GLN A N 1
ATOM 757 C CA . GLN A 1 104 ? 54.652 7.377 14.380 1.00 15.48 593 GLN A CA 1
ATOM 758 C C . GLN A 1 104 ? 54.124 7.677 15.746 1.00 14.90 593 GLN A C 1
ATOM 759 O O . GLN A 1 104 ? 53.890 8.834 16.111 1.00 15.03 593 GLN A O 1
ATOM 765 N N . HIS A 1 105 ? 54.022 6.627 16.560 1.00 14.22 594 HIS A N 1
ATOM 766 C CA . HIS A 1 105 ? 53.770 6.745 18.000 1.00 14.95 594 HIS A CA 1
ATOM 767 C C . HIS A 1 105 ? 54.263 5.465 18.644 1.00 14.95 594 HIS A C 1
ATOM 768 O O . HIS A 1 105 ? 54.228 4.413 18.040 1.00 15.71 594 HIS A O 1
ATOM 775 N N . ASP A 1 106 ? 54.752 5.569 19.877 1.00 16.05 595 ASP A N 1
ATOM 776 C CA . ASP A 1 106 ? 55.186 4.369 20.563 1.00 17.43 595 ASP A CA 1
ATOM 777 C C . ASP A 1 106 ? 54.053 3.402 20.802 1.00 16.10 595 ASP A C 1
ATOM 778 O O . ASP A 1 106 ? 54.339 2.195 20.882 1.00 16.86 595 ASP A O 1
ATOM 783 N N . SER A 1 107 ? 52.810 3.886 20.879 1.00 14.52 596 SER A N 1
ATOM 784 C CA . SER A 1 107 ? 51.663 3.004 20.997 1.00 13.97 596 SER A CA 1
ATOM 785 C C . SER A 1 107 ? 51.195 2.453 19.664 1.00 13.33 596 SER A C 1
ATOM 786 O O . SER A 1 107 ? 50.678 3.195 18.839 1.00 13.50 596 SER A O 1
ATOM 789 N N . GLU A 1 108 ? 51.314 1.144 19.468 1.00 14.04 597 GLU A N 1
ATOM 790 C CA . GLU A 1 108 ? 50.796 0.519 18.281 1.00 13.94 597 GLU A CA 1
ATOM 791 C C . GLU A 1 108 ? 49.282 0.685 18.133 1.00 13.28 597 GLU A C 1
ATOM 792 O O . GLU A 1 108 ? 48.750 0.731 17.020 1.00 14.03 597 GLU A O 1
ATOM 798 N N . ALA A 1 109 ? 48.563 0.730 19.269 1.00 13.24 598 ALA A N 1
ATOM 799 C CA . ALA A 1 109 ? 47.129 0.896 19.224 1.00 12.76 598 ALA A CA 1
ATOM 800 C C . ALA A 1 109 ? 46.750 2.291 18.737 1.00 12.97 598 ALA A C 1
ATOM 801 O O . ALA A 1 109 ? 45.834 2.470 17.940 1.00 14.20 598 ALA A O 1
ATOM 803 N N . ILE A 1 110 ? 47.453 3.314 19.212 1.00 13.30 599 ILE A N 1
ATOM 804 C CA A ILE A 1 110 ? 47.273 4.686 18.695 0.50 13.51 599 ILE A CA 1
ATOM 805 C CA B ILE A 1 110 ? 47.166 4.646 18.693 0.50 12.44 599 ILE A CA 1
ATOM 806 C C . ILE A 1 110 ? 47.449 4.681 17.179 1.00 13.58 599 ILE A C 1
ATOM 807 O O . ILE A 1 110 ? 46.639 5.204 16.438 1.00 14.07 599 ILE A O 1
ATOM 816 N N . ILE A 1 111 ? 48.557 4.125 16.731 1.00 13.02 600 ILE A N 1
ATOM 817 C CA . ILE A 1 111 ? 48.881 4.145 15.283 1.00 13.47 600 ILE A CA 1
ATOM 818 C C . ILE A 1 111 ? 47.856 3.359 14.477 1.00 12.93 600 ILE A C 1
ATOM 819 O O . ILE A 1 111 ? 47.428 3.800 13.424 1.00 14.08 600 ILE A O 1
ATOM 824 N N . SER A 1 112 ? 47.431 2.191 14.951 1.00 13.48 601 SER A N 1
ATOM 825 C CA . SER A 1 112 ? 46.438 1.417 14.179 1.00 14.17 601 SER A CA 1
ATOM 826 C C . SER A 1 112 ? 45.121 2.164 14.055 1.00 14.83 601 SER A C 1
ATOM 827 O O . SER A 1 112 ? 44.489 2.163 13.008 1.00 14.81 601 SER A O 1
ATOM 830 N N . THR A 1 113 ? 44.699 2.802 15.145 1.00 14.57 602 THR A N 1
ATOM 831 C CA . THR A 1 113 ? 43.465 3.564 15.092 1.00 15.68 602 THR A CA 1
ATOM 832 C C . THR A 1 113 ? 43.595 4.779 14.136 1.00 14.98 602 THR A C 1
ATOM 833 O O . THR A 1 113 ? 42.632 5.128 13.447 1.00 15.39 602 THR A O 1
ATOM 837 N N . TRP A 1 114 ? 44.748 5.410 14.103 1.00 14.45 603 TRP A N 1
ATOM 838 C CA . TRP A 1 114 ? 44.993 6.458 13.113 1.00 14.11 603 TRP A CA 1
ATOM 839 C C . TRP A 1 114 ? 45.039 5.936 11.684 1.00 14.06 603 TRP A C 1
ATOM 840 O O . TRP A 1 114 ? 44.542 6.580 10.766 1.00 15.50 603 TRP A O 1
ATOM 851 N N . HIS A 1 115 ? 45.629 4.771 11.477 1.00 14.06 604 HIS A N 1
ATOM 852 C CA . HIS A 1 115 ? 45.597 4.167 10.1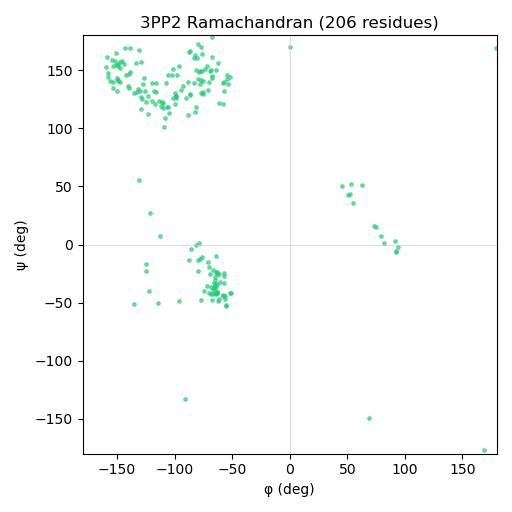81 1.00 13.95 604 HIS A CA 1
ATOM 853 C C . HIS A 1 115 ? 44.177 3.994 9.707 1.00 14.26 604 HIS A C 1
ATOM 854 O O . HIS A 1 115 ? 43.848 4.348 8.577 1.00 15.69 604 HIS A O 1
ATOM 861 N N . LYS A 1 116 ? 43.311 3.469 10.573 1.00 15.16 605 LYS A N 1
ATOM 862 C CA . LYS A 1 116 ? 41.901 3.271 10.225 1.00 15.95 605 LYS A CA 1
ATOM 863 C C . LYS A 1 116 ? 41.217 4.566 9.812 1.00 16.75 605 LYS A C 1
ATOM 864 O O . LYS A 1 116 ? 40.511 4.620 8.815 1.00 17.89 605 LYS A O 1
ATOM 870 N N . ALA A 1 117 ? 41.473 5.627 10.569 1.00 15.99 606 ALA A N 1
ATOM 871 C CA . ALA A 1 117 ? 40.829 6.914 10.301 1.00 17.27 606 ALA A CA 1
ATOM 872 C C . ALA A 1 117 ? 41.340 7.489 8.982 1.00 16.63 606 ALA A C 1
ATOM 873 O O . ALA A 1 117 ? 40.561 8.016 8.164 1.00 18.28 606 ALA A O 1
ATOM 875 N N . ILE A 1 118 ? 42.652 7.489 8.790 1.00 16.35 607 ILE A N 1
ATOM 876 C CA . ILE A 1 118 ? 43.237 8.019 7.552 1.00 16.47 607 ILE A CA 1
ATOM 877 C C . ILE A 1 118 ? 42.809 7.212 6.348 1.00 16.12 607 ILE A C 1
ATOM 878 O O . ILE A 1 118 ? 42.454 7.778 5.302 1.00 17.60 607 ILE A O 1
ATOM 883 N N . ALA A 1 119 ? 42.781 5.898 6.482 1.00 16.42 608 ALA A N 1
ATOM 884 C CA . ALA A 1 119 ? 42.299 5.041 5.402 1.00 18.22 608 ALA A CA 1
ATOM 885 C C . ALA A 1 119 ? 40.867 5.394 5.000 1.00 18.77 608 ALA A C 1
ATOM 886 O O . ALA A 1 119 ? 40.537 5.458 3.793 1.00 20.33 608 ALA A O 1
ATOM 888 N N . GLN A 1 120 ? 40.002 5.626 5.984 1.00 19.49 609 GLN A N 1
ATOM 889 C CA . GLN A 1 120 ? 38.629 6.027 5.671 1.00 21.63 609 GLN A CA 1
ATOM 890 C C . GLN A 1 120 ? 38.616 7.395 4.993 1.00 22.67 609 GLN A C 1
ATOM 891 O O . GLN A 1 120 ? 37.802 7.637 4.089 1.00 25.53 609 GLN A O 1
ATOM 897 N N . GLY A 1 121 ? 39.492 8.308 5.407 1.00 22.39 610 GLY A N 1
ATOM 898 C CA . GLY A 1 121 ? 39.564 9.648 4.768 1.00 23.81 610 GLY A CA 1
ATOM 899 C C . GLY A 1 121 ? 39.988 9.602 3.341 1.00 24.16 610 GLY A C 1
ATOM 900 O O . GLY A 1 121 ? 39.528 10.435 2.517 1.00 27.67 610 GLY A O 1
ATOM 901 N N . ILE A 1 122 ? 40.853 8.654 3.019 1.00 23.14 611 ILE A N 1
ATOM 902 C CA . ILE A 1 122 ? 41.311 8.476 1.638 1.00 23.66 611 ILE A CA 1
ATOM 903 C C . ILE A 1 122 ? 40.191 7.988 0.765 1.00 26.78 611 ILE A C 1
ATOM 904 O O . ILE A 1 122 ? 40.101 8.388 -0.397 1.00 27.71 611 ILE A O 1
ATOM 909 N N . GLN A 1 123 ? 39.338 7.137 1.330 1.00 28.40 612 GLN A N 1
ATOM 910 C CA . GLN A 1 123 ? 38.285 6.460 0.574 1.00 30.65 612 GLN A CA 1
ATOM 911 C C . GLN A 1 123 ? 37.078 7.364 0.554 1.00 31.64 612 GLN A C 1
ATOM 912 O O . GLN A 1 123 ? 36.339 7.381 -0.463 1.00 36.12 612 GLN A O 1
ATOM 914 N N . LEU B 1 8 ? 59.288 -12.335 12.954 1.00 35.79 497 LEU B N 1
ATOM 915 C CA . LEU B 1 8 ? 57.985 -11.818 13.506 1.00 33.65 497 LEU B CA 1
ATOM 916 C C . LEU B 1 8 ? 56.970 -12.952 13.685 1.00 31.43 497 LEU B C 1
ATOM 917 O O . LEU B 1 8 ? 56.776 -13.792 12.785 1.00 32.61 497 LEU B O 1
ATOM 919 N N . ASP B 1 9 ? 56.284 -12.958 14.837 1.00 27.52 498 ASP B N 1
ATOM 920 C CA . ASP B 1 9 ? 55.235 -13.950 15.080 1.00 25.42 498 ASP B CA 1
ATOM 921 C C . ASP B 1 9 ? 54.204 -13.373 16.026 1.00 21.20 498 ASP B C 1
ATOM 922 O O . ASP B 1 9 ? 54.509 -12.421 16.765 1.00 23.28 498 ASP B O 1
ATOM 927 N N . LYS B 1 10 ? 52.995 -13.961 15.978 1.00 20.39 499 LYS B N 1
ATOM 928 C CA A LYS B 1 10 ? 51.895 -13.543 16.788 0.60 19.21 499 LYS B CA 1
ATOM 929 C CA B LYS B 1 10 ? 51.868 -13.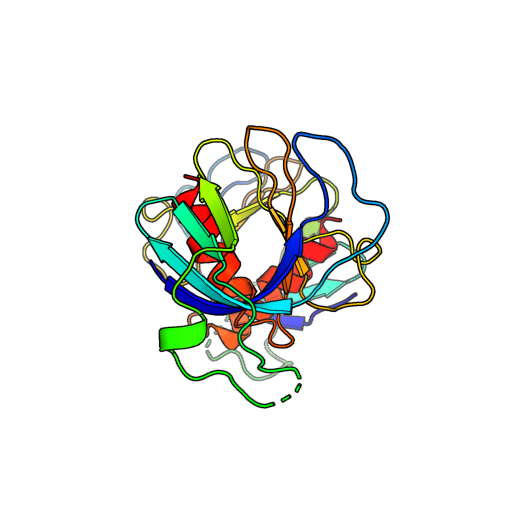560 16.795 0.40 19.21 499 LYS B CA 1
ATOM 930 C C . LYS B 1 10 ? 51.009 -14.778 17.089 1.00 18.22 499 LYS B C 1
ATOM 931 O O . LYS B 1 10 ? 50.943 -15.699 16.270 1.00 19.12 499 LYS B O 1
ATOM 942 N N . ALA B 1 11 ? 50.338 -14.788 18.229 1.00 16.98 500 ALA B N 1
ATOM 943 C CA . ALA B 1 11 ? 49.476 -15.891 18.614 1.00 16.03 500 ALA B CA 1
ATOM 944 C C . ALA B 1 11 ? 48.410 -15.381 19.545 1.00 15.85 500 ALA B C 1
ATOM 945 O O . ALA B 1 11 ? 48.669 -14.560 20.418 1.00 17.50 500 ALA B O 1
ATOM 947 N N . GLY B 1 12 ? 47.195 -15.874 19.362 1.00 15.02 501 GLY B N 1
ATOM 948 C CA . GLY B 1 12 ? 46.075 -15.527 20.231 1.00 15.52 501 GLY B CA 1
ATOM 949 C C . GLY B 1 12 ? 44.730 -15.965 19.697 1.00 15.14 501 GLY B C 1
ATOM 950 O O . GLY B 1 12 ? 44.695 -16.703 18.718 1.00 16.76 501 GLY B O 1
ATOM 951 N N . VAL B 1 13 ? 43.656 -15.644 20.365 1.00 17.07 502 VAL B N 1
ATOM 952 C CA . VAL B 1 13 ? 42.321 -15.963 19.914 1.00 17.15 502 VAL B CA 1
ATOM 953 C C . VAL B 1 13 ? 41.701 -14.730 19.235 1.00 17.37 502 VAL B C 1
ATOM 954 O O . VAL B 1 13 ? 41.693 -13.639 19.804 1.00 18.89 502 VAL B O 1
ATOM 958 N N . LEU B 1 14 ? 41.239 -14.926 17.999 1.00 17.93 503 LEU B N 1
ATOM 959 C CA . LEU B 1 14 ? 40.667 -13.892 17.169 1.00 19.32 503 LEU B CA 1
ATOM 960 C C . LEU B 1 14 ? 39.326 -14.380 16.634 1.00 17.74 503 LEU B C 1
ATOM 961 O O . LEU B 1 14 ? 39.144 -15.592 16.485 1.00 20.59 503 LEU B O 1
ATOM 966 N N . HIS B 1 15 ? 38.427 -13.463 16.257 1.00 18.59 504 HIS B N 1
ATOM 967 C CA . HIS B 1 15 ? 37.187 -13.830 15.549 1.00 19.06 504 HIS B CA 1
ATOM 968 C C . HIS B 1 15 ? 37.457 -13.725 14.059 1.00 17.35 504 HIS B C 1
ATOM 969 O O . HIS B 1 15 ? 38.121 -12.786 13.589 1.00 18.01 504 HIS B O 1
ATOM 976 N N . ARG B 1 16 ? 36.987 -14.705 13.314 1.00 17.17 505 ARG B N 1
ATOM 977 C CA . ARG B 1 16 ? 37.218 -14.717 11.901 1.00 17.83 505 ARG B CA 1
ATOM 978 C C . ARG B 1 16 ? 36.138 -15.493 11.159 1.00 17.65 505 ARG B C 1
ATOM 979 O O . ARG B 1 16 ? 35.478 -16.380 11.695 1.00 17.92 505 ARG B O 1
ATOM 987 N N . THR B 1 17 ? 36.017 -15.188 9.863 1.00 17.99 506 THR B N 1
ATOM 988 C CA . THR B 1 17 ? 35.241 -16.017 8.946 1.00 18.91 506 THR B CA 1
ATOM 989 C C . THR B 1 17 ? 35.870 -15.966 7.580 1.00 18.58 506 THR B C 1
ATOM 990 O O . THR B 1 17 ? 36.331 -14.909 7.146 1.00 19.69 506 THR B O 1
ATOM 994 N N . LYS B 1 18 ? 35.916 -17.101 6.904 1.00 17.76 507 LYS B N 1
ATOM 995 C CA . LYS B 1 18 ? 36.200 -17.119 5.484 1.00 18.25 507 LYS B CA 1
ATOM 996 C C . LYS B 1 18 ? 35.041 -16.474 4.762 1.00 19.75 507 LYS B C 1
ATOM 997 O O . LYS B 1 18 ? 33.911 -16.604 5.187 1.00 20.90 507 LYS B O 1
ATOM 1003 N N . THR B 1 19 ? 35.350 -15.771 3.691 1.00 18.97 508 THR B N 1
ATOM 1004 C CA . THR B 1 19 ? 34.320 -15.163 2.852 1.00 20.07 508 THR B CA 1
ATOM 1005 C C . THR B 1 19 ? 34.426 -15.567 1.370 1.00 20.00 508 THR B C 1
ATOM 1006 O O . THR B 1 19 ? 33.425 -15.474 0.644 1.00 21.26 508 THR B O 1
ATOM 1010 N N . ALA B 1 20 ? 35.605 -15.986 0.932 1.00 20.04 509 ALA B N 1
ATOM 1011 C CA . ALA B 1 20 ? 35.779 -16.493 -0.430 1.00 19.60 509 ALA B CA 1
ATOM 1012 C C . ALA B 1 20 ? 36.871 -17.553 -0.459 1.00 18.92 509 ALA B C 1
ATOM 1013 O O . ALA B 1 20 ? 37.872 -17.458 0.228 1.00 19.31 509 ALA B O 1
ATOM 1015 N N . ASP B 1 21 ? 36.627 -18.583 -1.255 1.00 20.42 510 ASP B N 1
ATOM 1016 C CA . ASP B 1 21 ? 37.517 -19.708 -1.480 1.00 19.62 510 ASP B CA 1
ATOM 1017 C C . ASP B 1 21 ? 38.080 -19.597 -2.898 1.00 20.86 510 ASP B C 1
ATOM 1018 O O . ASP B 1 21 ? 37.381 -19.888 -3.856 1.00 21.32 510 ASP B O 1
ATOM 1023 N N . LYS B 1 22 ? 39.313 -19.123 -3.026 1.00 21.32 511 LYS B N 1
ATOM 1024 C CA . LYS B 1 22 ? 39.968 -18.934 -4.326 1.00 23.13 511 LYS B CA 1
ATOM 1025 C C . LYS B 1 22 ? 39.060 -18.273 -5.356 1.00 23.70 511 LYS B C 1
ATOM 1026 O O . LYS B 1 22 ? 38.829 -18.816 -6.472 1.00 26.05 511 LYS B O 1
ATOM 1032 N N . GLY B 1 23 ? 38.451 -17.165 -4.942 1.00 23.27 512 GLY B N 1
ATOM 1033 C CA . GLY B 1 23 ? 37.605 -16.392 -5.819 1.00 24.82 512 GLY B CA 1
ATOM 1034 C C . GLY B 1 23 ? 36.145 -16.716 -5.810 1.00 24.27 512 GLY B C 1
ATOM 1035 O O . GLY B 1 23 ? 35.338 -16.008 -6.465 1.00 28.70 512 GLY B O 1
ATOM 1036 N N . LYS B 1 24 ? 35.777 -17.761 -5.082 1.00 23.07 513 LYS B N 1
ATOM 1037 C CA . LYS B 1 24 ? 34.413 -18.245 -5.014 1.00 22.41 513 LYS B CA 1
ATOM 1038 C C . LYS B 1 24 ? 33.832 -17.831 -3.679 1.00 21.26 513 LYS B C 1
ATOM 1039 O O . LYS B 1 24 ? 34.225 -18.321 -2.620 1.00 22.36 513 LYS B O 1
ATOM 1045 N N . ARG B 1 25 ? 32.860 -16.945 -3.735 1.00 21.89 514 ARG B N 1
ATOM 1046 C CA A ARG B 1 25 ? 32.213 -16.407 -2.529 0.70 21.80 514 ARG B CA 1
ATOM 1047 C CA B ARG B 1 25 ? 32.280 -16.410 -2.519 0.30 22.02 514 ARG B CA 1
ATOM 1048 C C . ARG B 1 25 ? 31.470 -17.478 -1.752 1.00 22.03 514 ARG B C 1
ATOM 1049 O O . ARG B 1 25 ? 30.806 -18.347 -2.354 1.00 22.65 514 ARG B O 1
ATOM 1064 N N . LEU B 1 26 ? 31.586 -17.437 -0.423 1.00 21.81 515 LEU B N 1
ATOM 1065 C CA . LEU B 1 26 ? 30.763 -18.267 0.453 1.00 21.76 515 LEU B CA 1
ATOM 1066 C C . LEU B 1 26 ? 29.349 -17.686 0.551 1.00 23.83 515 LEU B C 1
ATOM 1067 O O . LEU B 1 26 ? 29.151 -16.473 0.430 1.00 26.07 515 LEU B O 1
ATOM 1072 N N . ARG B 1 27 ? 28.379 -18.570 0.740 1.00 24.32 516 ARG B N 1
ATOM 1073 C CA . ARG B 1 27 ? 26.959 -18.161 0.786 1.00 25.64 516 ARG B CA 1
ATOM 1074 C C . ARG B 1 27 ? 26.649 -17.253 1.974 1.00 25.28 516 ARG B C 1
ATOM 1075 O O . ARG B 1 27 ? 25.873 -16.271 1.854 1.00 27.77 516 ARG B O 1
ATOM 1079 N N . LYS B 1 28 ? 27.216 -17.589 3.124 1.00 24.45 517 LYS B N 1
ATOM 1080 C CA . LYS B 1 28 ? 26.971 -16.809 4.327 1.00 25.04 517 LYS B CA 1
ATOM 1081 C C . LYS B 1 28 ? 28.235 -16.731 5.162 1.00 23.83 517 LYS B C 1
ATOM 1082 O O . LYS B 1 28 ? 29.221 -17.421 4.890 1.00 23.94 517 LYS B O 1
ATOM 1086 N N . LYS B 1 29 ? 28.206 -15.858 6.161 1.00 24.41 518 LYS B N 1
ATOM 1087 C CA . LYS B 1 29 ? 29.289 -15.758 7.123 1.00 23.99 518 LYS B CA 1
ATOM 1088 C C . LYS B 1 29 ? 29.238 -16.873 8.157 1.00 23.62 518 LYS B C 1
ATOM 1089 O O . LYS B 1 29 ? 28.161 -17.418 8.506 1.00 24.89 518 LYS B O 1
ATOM 1095 N N . HIS B 1 30 ? 30.423 -17.241 8.620 1.00 21.67 519 HIS B N 1
ATOM 1096 C CA . HIS B 1 30 ? 30.617 -18.253 9.641 1.00 22.87 519 HIS B CA 1
ATOM 1097 C C . HIS B 1 30 ? 31.556 -17.789 10.753 1.00 22.74 519 HIS B C 1
ATOM 1098 O O . HIS B 1 30 ? 32.581 -18.392 11.046 1.00 22.55 519 HIS B O 1
ATOM 1105 N N . TRP B 1 31 ? 31.209 -16.682 11.353 1.00 22.34 520 TRP B N 1
ATOM 1106 C CA . TRP B 1 31 ? 32.041 -16.119 12.393 1.00 22.14 520 TRP B CA 1
ATOM 1107 C C . TRP B 1 31 ? 32.246 -17.124 13.513 1.00 22.45 520 TRP B C 1
ATOM 1108 O O . TRP B 1 31 ? 31.274 -17.707 14.058 1.00 24.59 520 TRP B O 1
ATOM 1119 N N . SER B 1 32 ? 33.502 -17.270 13.917 1.00 20.67 521 SER B N 1
ATOM 1120 C CA . SER B 1 32 ? 33.881 -18.069 15.091 1.00 21.73 521 SER B CA 1
ATOM 1121 C C . SER B 1 32 ? 35.157 -17.485 15.676 1.00 20.50 521 SER B C 1
ATOM 1122 O O . SER B 1 32 ? 35.991 -16.935 14.959 1.00 20.82 521 SER B O 1
ATOM 1125 N N . ALA B 1 33 ? 35.349 -17.702 16.968 1.00 20.88 522 ALA B N 1
ATOM 1126 C CA . ALA B 1 33 ? 36.612 -17.455 17.631 1.00 20.10 522 ALA B CA 1
ATOM 1127 C C . ALA B 1 33 ? 37.480 -18.680 17.405 1.00 19.81 522 ALA B C 1
ATOM 1128 O O . ALA B 1 33 ? 37.009 -19.822 17.473 1.00 23.11 522 ALA B O 1
ATOM 1130 N N . SER B 1 34 ? 38.751 -18.437 17.131 1.00 18.41 523 SER B N 1
ATOM 1131 C CA . SER B 1 34 ? 39.730 -19.504 17.081 1.00 17.26 523 SER B CA 1
ATOM 1132 C C . SER B 1 34 ? 41.082 -19.084 17.485 1.00 17.48 523 SER B C 1
ATOM 1133 O O . SER B 1 34 ? 41.465 -17.920 17.327 1.00 16.85 523 SER B O 1
ATOM 1136 N N . TRP B 1 35 ? 41.855 -20.045 17.974 1.00 16.78 524 TRP B N 1
ATOM 1137 C CA . TRP B 1 35 ? 43.302 -19.899 18.063 1.00 16.26 524 TRP B CA 1
ATOM 1138 C C . TRP B 1 35 ? 43.796 -19.528 16.660 1.00 15.93 524 TRP B C 1
ATOM 1139 O O . TRP B 1 35 ? 43.332 -20.067 15.660 1.00 16.48 524 TRP B O 1
ATOM 1150 N N . THR B 1 36 ? 44.728 -18.588 16.624 1.00 15.24 525 THR B N 1
ATOM 1151 C CA . THR B 1 36 ? 45.263 -18.004 15.409 1.00 15.68 525 THR B CA 1
ATOM 1152 C C . THR B 1 36 ? 46.746 -17.814 15.625 1.00 15.67 525 THR B C 1
ATOM 1153 O O . THR B 1 36 ? 47.176 -17.298 16.671 1.00 16.58 525 THR B O 1
ATOM 1157 N N . VAL B 1 37 ? 47.542 -18.162 14.620 1.00 15.72 526 VAL B N 1
ATOM 1158 C CA . VAL B 1 37 ? 48.998 -18.077 14.708 1.00 15.69 526 VAL B CA 1
ATOM 1159 C C . VAL B 1 37 ? 49.572 -17.458 13.454 1.00 16.36 526 VAL B C 1
ATOM 1160 O O . VAL B 1 37 ? 49.200 -17.868 12.342 1.00 17.65 526 VAL B O 1
ATOM 1164 N N . LEU B 1 38 ? 50.444 -16.467 13.624 1.00 16.00 527 LEU B N 1
ATOM 1165 C CA . LEU B 1 38 ? 51.220 -15.907 12.530 1.00 16.04 527 LEU B CA 1
ATOM 1166 C C . LEU B 1 38 ? 52.665 -16.290 12.775 1.00 17.35 527 LEU B C 1
ATOM 1167 O O . LEU B 1 38 ? 53.244 -15.946 13.796 1.00 18.93 527 LEU B O 1
ATOM 1172 N N . GLU B 1 39 ? 53.233 -17.026 11.835 1.00 19.21 528 GLU B N 1
ATOM 1173 C CA . GLU B 1 39 ? 54.606 -17.517 11.987 1.00 21.81 528 GLU B CA 1
ATOM 1174 C C . GLU B 1 39 ? 55.192 -17.722 10.590 1.00 23.65 528 GLU B C 1
ATOM 1175 O O . GLU B 1 39 ? 54.513 -18.238 9.724 1.00 22.25 528 GLU B O 1
ATOM 1181 N N . GLY B 1 40 ? 56.420 -17.273 10.369 1.00 25.50 529 GLY B N 1
ATOM 1182 C CA . GLY B 1 40 ? 57.079 -17.470 9.068 1.00 27.56 529 GLY B CA 1
ATOM 1183 C C . GLY B 1 40 ? 56.312 -16.966 7.853 1.00 26.45 529 GLY B C 1
ATOM 1184 O O . GLY B 1 40 ? 56.334 -17.596 6.787 1.00 28.94 529 GLY B O 1
ATOM 1185 N N . GLY B 1 41 ? 55.610 -15.843 8.015 1.00 26.11 530 GLY B N 1
ATOM 1186 C CA . GLY B 1 41 ? 54.836 -15.243 6.932 1.00 24.72 530 GLY B CA 1
ATOM 1187 C C . GLY B 1 41 ? 53.557 -15.955 6.550 1.00 23.81 530 GLY B C 1
ATOM 1188 O O . GLY B 1 41 ? 52.978 -15.666 5.507 1.00 24.61 530 GLY B O 1
ATOM 1189 N N . VAL B 1 42 ? 53.079 -16.859 7.429 1.00 21.04 531 VAL B N 1
ATOM 1190 C CA . VAL B 1 42 ? 51.833 -17.583 7.184 1.00 19.83 531 VAL B CA 1
ATOM 1191 C C . VAL B 1 42 ? 50.909 -17.384 8.377 1.00 17.08 531 VAL B C 1
ATOM 1192 O O . VAL B 1 42 ? 51.319 -17.562 9.532 1.00 18.85 531 VAL B O 1
ATOM 1196 N N . LEU B 1 43 ? 49.661 -17.052 8.093 1.00 16.76 532 LEU B N 1
ATOM 1197 C CA . LEU B 1 43 ? 48.641 -16.878 9.113 1.00 15.92 532 LEU B CA 1
ATOM 1198 C C . LEU B 1 43 ? 47.789 -18.164 9.098 1.00 16.62 532 LEU B C 1
ATOM 1199 O O . LEU B 1 43 ? 47.240 -18.527 8.064 1.00 17.73 532 LEU B O 1
ATOM 1204 N N . THR B 1 44 ? 47.641 -18.808 10.247 1.00 15.61 533 THR B N 1
ATOM 1205 C CA . THR B 1 44 ? 46.854 -20.034 10.358 1.00 15.65 533 THR B CA 1
ATOM 1206 C C . THR B 1 44 ? 45.699 -19.798 11.346 1.00 15.29 533 THR B C 1
ATOM 1207 O O . THR B 1 44 ? 45.901 -19.328 12.488 1.00 16.12 533 THR B O 1
ATOM 1211 N N . PHE B 1 45 ? 44.475 -20.023 10.872 1.00 15.52 534 PHE B N 1
ATOM 1212 C CA . PHE B 1 45 ? 43.315 -20.026 11.710 1.00 15.01 534 PHE B CA 1
ATOM 1213 C C . PHE B 1 45 ? 42.973 -21.477 12.049 1.00 15.50 534 PHE B C 1
ATOM 1214 O O . PHE B 1 45 ? 42.881 -22.308 11.145 1.00 16.61 534 PHE B O 1
ATOM 1222 N N . PHE B 1 46 ? 42.819 -21.764 13.338 1.00 15.84 535 PHE B N 1
ATOM 1223 C CA . PHE B 1 46 ? 42.362 -23.060 13.812 1.00 16.31 535 PHE B CA 1
ATOM 1224 C C . PHE B 1 46 ? 40.859 -23.205 13.625 1.00 17.77 535 PHE B C 1
ATOM 1225 O O . PHE B 1 46 ? 40.155 -22.281 13.249 1.00 18.58 535 PHE B O 1
ATOM 1233 N N . LYS B 1 47 ? 40.379 -24.448 13.832 1.00 18.93 536 LYS B N 1
ATOM 1234 C CA . LYS B 1 47 ? 38.959 -24.768 13.642 1.00 20.01 536 LYS B CA 1
ATOM 1235 C C . LYS B 1 47 ? 38.020 -24.017 14.566 1.00 21.61 536 LYS B C 1
ATOM 1236 O O . LYS B 1 47 ? 38.430 -23.539 15.638 1.00 22.65 536 LYS B O 1
ATOM 1242 N N . ASP B 1 48 ? 36.762 -23.915 14.087 1.00 23.87 537 ASP B N 1
ATOM 1243 C CA . ASP B 1 48 ? 35.631 -23.239 14.759 1.00 27.44 537 ASP B CA 1
ATOM 1244 C C . ASP B 1 48 ? 35.493 -23.768 16.165 1.00 30.21 537 ASP B C 1
ATOM 1245 O O . ASP B 1 48 ? 35.656 -24.994 16.398 1.00 29.39 537 ASP B O 1
ATOM 1250 N N . SER B 1 49 ? 35.116 -22.870 17.092 1.00 33.82 538 SER B N 1
ATOM 1251 C CA . SER B 1 49 ? 35.067 -23.191 18.547 1.00 37.38 538 SER B CA 1
ATOM 1252 C C . SER B 1 49 ? 33.700 -23.719 18.993 1.00 39.39 538 SER B C 1
ATOM 1253 O O . SER B 1 49 ? 32.900 -24.135 18.161 1.00 42.72 538 SER B O 1
ATOM 1256 N N . GLY B 1 56 ? 34.020 -17.658 26.501 1.00 40.74 545 GLY B N 1
ATOM 1257 C CA . GLY B 1 56 ? 35.056 -17.626 25.443 1.00 40.10 545 GLY B CA 1
ATOM 1258 C C . GLY B 1 56 ? 35.976 -18.843 25.352 1.00 39.18 545 GLY B C 1
ATOM 1259 O O . GLY B 1 56 ? 35.880 -19.797 26.143 1.00 40.53 545 GLY B O 1
ATOM 1260 N N . LEU B 1 57 ? 36.886 -18.804 24.376 1.00 37.01 546 LEU B N 1
ATOM 1261 C CA . LEU B 1 57 ? 37.824 -19.904 24.141 1.00 35.53 546 LEU B CA 1
ATOM 1262 C C . LEU B 1 57 ? 39.074 -19.679 25.010 1.00 35.27 546 LEU B C 1
ATOM 1263 O O . LEU B 1 57 ? 39.850 -18.763 24.711 1.00 36.81 546 LEU B O 1
ATOM 1268 N N . ARG B 1 58 ? 39.258 -20.542 26.029 1.00 34.54 547 ARG B N 1
ATOM 1269 C CA . ARG B 1 58 ? 40.192 -20.340 27.172 1.00 34.67 547 ARG B CA 1
ATOM 1270 C C . ARG B 1 58 ? 41.267 -21.413 27.402 1.00 33.73 547 ARG B C 1
ATOM 1271 O O . ARG B 1 58 ? 42.402 -21.101 27.773 1.00 33.61 547 ARG B O 1
ATOM 1273 N N . GLN B 1 59 ? 40.916 -22.670 27.243 1.00 32.62 548 GLN B N 1
ATOM 1274 C CA . GLN B 1 59 ? 41.839 -23.731 27.596 1.00 32.36 548 GLN B CA 1
ATOM 1275 C C . GLN B 1 59 ? 42.511 -24.200 26.348 1.00 29.38 548 GLN B C 1
ATOM 1276 O O . GLN B 1 59 ? 41.831 -24.582 25.376 1.00 27.63 548 GLN B O 1
ATOM 1282 N N . PRO B 1 60 ? 43.839 -24.233 26.374 1.00 27.54 549 PRO B N 1
ATOM 1283 C CA . PRO B 1 60 ? 44.585 -24.678 25.210 1.00 26.56 549 PRO B CA 1
ATOM 1284 C C . PRO B 1 60 ? 44.233 -26.069 24.734 1.00 26.49 549 PRO B C 1
ATOM 1285 O O . PRO B 1 60 ? 44.339 -26.335 23.537 1.00 24.65 549 PRO B O 1
ATOM 1289 N N . SER B 1 61 ? 43.767 -26.929 25.661 1.00 27.85 550 SER B N 1
ATOM 1290 C CA . SER B 1 61 ? 43.339 -28.265 25.312 1.00 28.66 550 SER B CA 1
ATOM 1291 C C . SER B 1 61 ? 42.093 -28.287 24.373 1.00 28.44 550 SER B C 1
ATOM 1292 O O . SER B 1 61 ? 41.775 -29.328 23.808 1.00 29.94 550 SER B O 1
ATOM 1295 N N . LYS B 1 62 ? 41.449 -27.135 24.160 1.00 25.98 551 LYS B N 1
ATOM 1296 C CA . LYS B 1 62 ? 40.247 -27.049 23.317 1.00 26.27 551 LYS B CA 1
ATOM 1297 C C . LYS B 1 62 ? 40.450 -26.266 22.026 1.00 24.28 551 LYS B C 1
ATOM 1298 O O . LYS B 1 62 ? 39.500 -25.957 21.295 1.00 25.66 551 LYS B O 1
ATOM 1304 N N . PHE B 1 63 ? 41.675 -25.907 21.772 1.00 21.89 552 PHE B N 1
ATOM 1305 C CA . PHE B 1 63 ? 41.964 -25.024 20.639 1.00 20.21 552 PHE B CA 1
ATOM 1306 C C . PHE B 1 63 ? 41.905 -25.759 19.297 1.00 21.26 552 PHE B C 1
ATOM 1307 O O . PHE B 1 63 ? 42.003 -25.134 18.261 1.00 20.68 552 PHE B O 1
ATOM 1315 N N 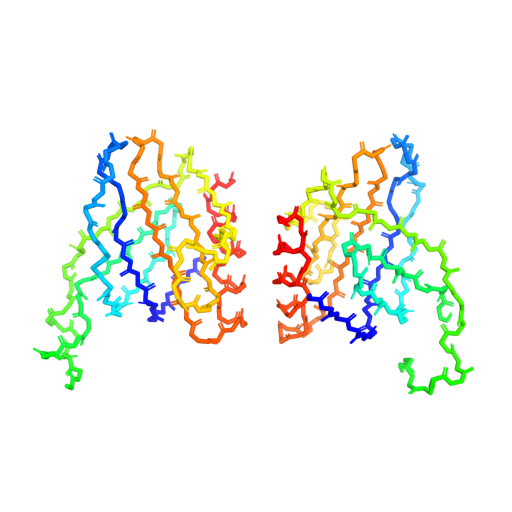. SER B 1 64 ? 41.832 -27.095 19.309 1.00 22.21 553 SER B N 1
ATOM 1316 C CA . SER B 1 64 ? 41.649 -27.854 18.071 1.00 21.99 553 SER B CA 1
ATOM 1317 C C . SER B 1 64 ? 42.912 -27.767 17.177 1.00 22.33 553 SER B C 1
ATOM 1318 O O . SER B 1 64 ? 44.038 -27.668 17.673 1.00 23.97 553 SER B O 1
ATOM 1321 N N . THR B 1 65 ? 42.702 -27.837 15.866 1.00 21.82 554 THR B N 1
ATOM 1322 C CA . THR B 1 65 ? 43.760 -27.981 14.897 1.00 21.15 554 THR B CA 1
ATOM 1323 C C . THR B 1 65 ? 43.618 -26.952 13.772 1.00 19.77 554 THR B C 1
ATOM 1324 O O . THR B 1 65 ? 42.557 -26.337 13.626 1.00 19.48 554 THR B O 1
ATOM 1328 N N . PRO B 1 66 ? 44.664 -26.794 12.943 1.00 18.88 555 PRO B N 1
ATOM 1329 C CA . PRO B 1 66 ? 44.562 -25.847 11.828 1.00 17.70 555 PRO B CA 1
ATOM 1330 C C . PRO B 1 66 ? 43.417 -26.140 10.904 1.00 17.95 555 PRO B C 1
ATOM 1331 O O . PRO B 1 66 ? 43.169 -27.326 10.576 1.00 19.58 555 PRO B O 1
ATOM 1335 N N . GLU B 1 67 ? 42.764 -25.064 10.463 1.00 17.51 556 GLU B N 1
ATOM 1336 C CA . GLU B 1 67 ? 41.714 -25.129 9.453 1.00 18.61 556 GLU B CA 1
ATOM 1337 C C . GLU B 1 67 ? 42.081 -24.432 8.155 1.00 17.91 556 GLU B C 1
ATOM 1338 O O . GLU B 1 67 ? 41.900 -24.980 7.066 1.00 20.20 556 GLU B O 1
ATOM 1344 N N . TYR B 1 68 ? 42.539 -23.184 8.259 1.00 17.31 557 TYR B N 1
ATOM 1345 C CA . TYR B 1 68 ? 42.868 -22.381 7.097 1.00 18.21 557 TYR B CA 1
ATOM 1346 C C . TYR B 1 68 ? 44.270 -21.827 7.246 1.00 17.49 557 TYR B C 1
ATOM 1347 O O . TYR B 1 68 ? 44.668 -21.362 8.307 1.00 18.31 557 TYR B O 1
ATOM 1356 N N . THR B 1 69 ? 45.009 -21.848 6.159 1.00 18.51 558 THR B N 1
ATOM 1357 C CA . THR B 1 69 ? 46.322 -21.163 6.113 1.00 19.18 558 THR B CA 1
ATOM 1358 C C . THR B 1 69 ? 46.310 -20.099 5.020 1.00 20.81 558 THR B C 1
ATOM 1359 O O . THR B 1 69 ? 45.782 -20.306 3.914 1.00 22.18 558 THR B O 1
ATOM 1363 N N . VAL B 1 70 ? 46.897 -18.951 5.344 1.00 20.41 559 VAL B N 1
ATOM 1364 C CA . VAL B 1 70 ? 46.982 -17.836 4.410 1.00 21.95 559 VAL B CA 1
ATOM 1365 C C . VAL B 1 70 ? 48.445 -17.368 4.350 1.00 21.84 559 VAL B C 1
ATOM 1366 O O . VAL B 1 70 ? 49.006 -16.855 5.323 1.00 21.03 559 VAL B O 1
ATOM 1370 N N . GLU B 1 71 ? 49.052 -17.497 3.183 1.00 24.26 560 GLU B N 1
ATOM 1371 C CA . GLU B 1 71 ? 50.391 -16.995 2.984 1.00 25.49 560 GLU B CA 1
ATOM 1372 C C . GLU B 1 71 ? 50.269 -15.461 2.864 1.00 24.08 560 GLU B C 1
ATOM 1373 O O . GLU B 1 71 ? 49.354 -14.925 2.185 1.00 25.02 560 GLU B O 1
ATOM 1379 N N . LEU B 1 72 ? 51.109 -14.748 3.604 1.00 22.68 561 LEU B N 1
ATOM 1380 C CA . LEU B 1 72 ? 51.021 -13.269 3.591 1.00 22.86 561 LEU B CA 1
ATOM 1381 C C . LEU B 1 72 ? 51.696 -12.651 2.352 1.00 22.89 561 LEU B C 1
ATOM 1382 O O . LEU B 1 72 ? 51.291 -11.580 1.948 1.00 22.29 561 LEU B O 1
ATOM 1387 N N . ARG B 1 73 ? 52.638 -13.356 1.718 1.00 24.23 562 ARG B N 1
ATOM 1388 C CA . ARG B 1 73 ? 53.318 -12.878 0.471 1.00 24.48 562 ARG B CA 1
ATOM 1389 C C . ARG B 1 73 ? 52.237 -12.646 -0.562 1.00 24.20 562 ARG B C 1
ATOM 1390 O O . ARG B 1 73 ? 51.498 -13.588 -0.923 1.00 24.52 562 ARG B O 1
ATOM 1398 N N . GLY B 1 74 ? 52.137 -11.419 -1.053 1.00 24.17 563 GLY B N 1
ATOM 1399 C CA . GLY B 1 74 ? 51.137 -11.115 -2.085 1.00 24.35 563 GLY B CA 1
ATOM 1400 C C . GLY B 1 74 ? 49.718 -10.843 -1.617 1.00 23.78 563 GLY B C 1
ATOM 1401 O O . GLY B 1 74 ? 48.824 -10.581 -2.426 1.00 26.21 563 GLY B O 1
ATOM 1402 N N . ALA B 1 75 ? 49.506 -10.877 -0.305 1.00 22.54 564 ALA B N 1
ATOM 1403 C CA . ALA B 1 75 ? 48.202 -10.616 0.277 1.00 22.08 564 ALA B CA 1
ATOM 1404 C C . ALA B 1 75 ? 47.931 -9.129 0.424 1.00 21.30 564 ALA B C 1
ATOM 1405 O O . ALA B 1 75 ? 48.872 -8.289 0.376 1.00 23.98 564 ALA B O 1
ATOM 1407 N N . THR B 1 76 ? 46.665 -8.777 0.604 1.00 22.10 565 THR B N 1
ATOM 1408 C CA . THR B 1 76 ? 46.284 -7.415 0.958 1.00 23.79 565 THR B CA 1
ATOM 1409 C C . THR B 1 76 ? 45.409 -7.457 2.212 1.00 21.91 565 THR B C 1
ATOM 1410 O O . THR B 1 76 ? 44.601 -8.375 2.414 1.00 22.83 565 THR B O 1
ATOM 1414 N N . LEU B 1 77 ? 45.606 -6.440 3.049 1.00 21.34 566 LEU B N 1
ATOM 1415 C CA . LEU B 1 77 ? 44.880 -6.271 4.261 1.00 21.23 566 LEU B CA 1
ATOM 1416 C C . LEU B 1 77 ? 44.314 -4.876 4.306 1.00 21.54 566 LEU B C 1
ATOM 1417 O O . LEU B 1 77 ? 45.076 -3.906 4.156 1.00 26.03 566 LEU B O 1
ATOM 1422 N N . SER B 1 78 ? 43.002 -4.783 4.494 1.00 20.85 567 SER B N 1
ATOM 1423 C CA . SER B 1 78 ? 42.339 -3.504 4.508 1.00 21.72 567 SER B CA 1
ATOM 1424 C C . SER B 1 78 ? 41.176 -3.488 5.471 1.00 21.41 567 SER B C 1
ATOM 1425 O O . SER B 1 78 ? 40.642 -4.519 5.830 1.00 23.46 567 SER B O 1
ATOM 1428 N N . TRP B 1 79 ? 40.782 -2.305 5.914 1.00 21.10 568 TRP B N 1
ATOM 1429 C CA . TRP B 1 79 ? 39.625 -2.221 6.763 1.00 22.09 568 TRP B CA 1
ATOM 1430 C C . TRP B 1 79 ? 38.361 -2.522 5.930 1.00 23.85 568 TRP B C 1
ATOM 1431 O O . TRP B 1 79 ? 38.177 -1.966 4.839 1.00 26.10 568 TRP B O 1
ATOM 1442 N N . ALA B 1 80 ? 37.495 -3.385 6.453 1.00 25.98 569 ALA B N 1
ATOM 1443 C CA . ALA B 1 80 ? 36.314 -3.804 5.709 1.00 27.74 569 ALA B CA 1
ATOM 1444 C C . ALA B 1 80 ? 35.298 -2.667 5.726 1.00 30.24 569 ALA B C 1
ATOM 1445 O O . ALA B 1 80 ? 35.079 -2.044 6.764 1.00 31.34 569 ALA B O 1
ATOM 1447 N N . PRO B 1 81 ? 34.610 -2.449 4.599 1.00 32.59 570 PRO B N 1
ATOM 1448 C CA . PRO B 1 81 ? 33.551 -1.455 4.594 1.00 34.25 570 PRO B CA 1
ATOM 1449 C C . PRO B 1 81 ? 32.351 -1.850 5.455 1.00 35.86 570 PRO B C 1
ATOM 1450 O O . PRO B 1 81 ? 32.173 -3.020 5.776 1.00 35.44 570 PRO B O 1
ATOM 1454 N N . LYS B 1 82 ? 31.532 -0.861 5.812 1.00 37.97 571 LYS B N 1
ATOM 1455 C CA . LYS B 1 82 ? 30.317 -1.097 6.597 1.00 39.06 571 LYS B CA 1
ATOM 1456 C C . LYS B 1 82 ? 29.384 -2.102 5.914 1.00 39.56 571 LYS B C 1
ATOM 1457 O O . LYS B 1 82 ? 28.693 -2.863 6.592 1.00 41.74 571 LYS B O 1
ATOM 1459 N N . ASP B 1 83 ? 29.366 -2.114 4.573 1.00 39.02 572 ASP B N 1
ATOM 1460 C CA . ASP B 1 83 ? 28.544 -3.078 3.810 1.00 38.70 572 ASP B CA 1
ATOM 1461 C C . ASP B 1 83 ? 28.991 -4.545 3.953 1.00 37.64 572 ASP B C 1
ATOM 1462 O O . ASP B 1 83 ? 28.205 -5.456 3.743 1.00 39.57 572 ASP B O 1
ATOM 1464 N N . LYS B 1 84 ? 30.246 -4.773 4.327 1.00 35.79 573 LYS B N 1
ATOM 1465 C CA A LYS B 1 84 ? 30.771 -6.147 4.407 0.70 35.00 573 LYS B CA 1
ATOM 1466 C CA B LYS B 1 84 ? 30.819 -6.112 4.414 0.30 34.45 573 LYS B CA 1
ATOM 1467 C C . LYS B 1 84 ? 30.466 -6.781 5.743 1.00 34.00 573 LYS B C 1
ATOM 1468 O O . LYS B 1 84 ? 30.232 -7.998 5.811 1.00 34.13 573 LYS B O 1
ATOM 1473 N N . SER B 1 85 ? 30.450 -5.987 6.806 1.00 32.29 574 SER B N 1
ATOM 1474 C CA . SER B 1 85 ? 30.146 -6.481 8.134 1.00 31.21 574 SER B CA 1
ATOM 1475 C C . SER B 1 85 ? 29.667 -5.388 9.055 1.00 31.72 574 SER B C 1
ATOM 1476 O O . SER B 1 85 ? 30.205 -4.260 9.028 1.00 33.20 574 SER B O 1
ATOM 1479 N N . SER B 1 86 ? 28.726 -5.755 9.923 1.00 31.18 575 SER B N 1
ATOM 1480 C CA . SER B 1 86 ? 28.241 -4.891 11.011 1.00 32.29 575 SER B CA 1
ATOM 1481 C C . SER B 1 86 ? 29.061 -4.958 12.285 1.00 31.10 575 SER B C 1
ATOM 1482 O O . SER B 1 86 ? 28.786 -4.248 13.262 1.00 32.78 575 SER B O 1
ATOM 1485 N N . ARG B 1 87 ? 30.055 -5.828 12.312 1.00 28.92 576 ARG B N 1
ATOM 1486 C CA . ARG B 1 87 ? 30.892 -5.943 13.507 1.00 27.87 576 ARG B CA 1
ATOM 1487 C C . ARG B 1 87 ? 31.872 -4.781 13.581 1.00 27.97 576 ARG B C 1
ATOM 1488 O O . ARG B 1 87 ? 32.112 -4.063 12.588 1.00 29.03 576 ARG B O 1
ATOM 1496 N N . LYS B 1 88 ? 32.421 -4.620 14.778 1.00 27.87 577 LYS B N 1
ATOM 1497 C CA . LYS B 1 88 ? 33.443 -3.639 15.065 1.00 27.81 577 LYS B CA 1
ATOM 1498 C C . LYS B 1 88 ? 34.837 -4.112 14.615 1.00 26.39 577 LYS B C 1
ATOM 1499 O O . LYS B 1 88 ? 35.208 -5.285 14.796 1.00 27.07 577 LYS B O 1
ATOM 1503 N N . ASN B 1 89 ? 35.623 -3.175 14.105 1.00 25.53 578 ASN B N 1
ATOM 1504 C CA . ASN B 1 89 ? 37.048 -3.375 13.765 1.00 25.27 578 ASN B CA 1
ATOM 1505 C C . ASN B 1 89 ? 37.302 -4.552 12.862 1.00 24.44 578 ASN B C 1
ATOM 1506 O O . ASN B 1 89 ? 38.141 -5.411 13.136 1.00 24.97 578 ASN B O 1
ATOM 1511 N N . VAL B 1 90 ? 36.582 -4.588 11.759 1.00 23.74 579 VAL B N 1
ATOM 1512 C CA . VAL B 1 90 ? 36.752 -5.691 10.847 1.00 22.23 579 VAL B CA 1
ATOM 1513 C C . VAL B 1 90 ? 37.827 -5.374 9.815 1.00 21.70 579 VAL B C 1
ATOM 1514 O O . VAL B 1 90 ? 37.770 -4.375 9.110 1.00 21.82 579 VAL B O 1
ATOM 1518 N N . LEU B 1 91 ? 38.804 -6.272 9.723 1.00 20.95 580 LEU B N 1
ATOM 1519 C CA . LEU B 1 91 ? 39.790 -6.279 8.656 1.00 21.16 580 LEU B CA 1
ATOM 1520 C C . LEU B 1 91 ? 39.433 -7.357 7.624 1.00 20.69 580 LEU B C 1
ATOM 1521 O O . LEU B 1 91 ? 38.929 -8.409 7.988 1.00 20.64 580 LEU B O 1
ATOM 1526 N N . GLU B 1 92 ? 39.728 -7.076 6.366 1.00 20.52 581 GLU B N 1
ATOM 1527 C CA . GLU B 1 92 ? 39.586 -8.007 5.236 1.00 20.52 581 GLU B CA 1
ATOM 1528 C C . GLU B 1 92 ? 40.982 -8.384 4.742 1.00 20.25 581 GLU B C 1
ATOM 1529 O O . GLU B 1 92 ? 41.793 -7.524 4.361 1.00 20.31 581 GLU B O 1
ATOM 1535 N N . LEU B 1 93 ? 41.258 -9.676 4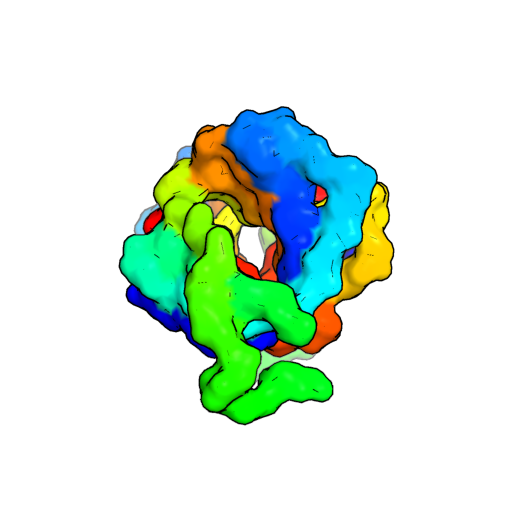.752 1.00 19.34 582 LEU B N 1
ATOM 1536 C CA . LEU B 1 93 ? 42.502 -10.243 4.277 1.00 19.01 582 LEU B CA 1
ATOM 1537 C C . LEU B 1 93 ? 42.240 -11.013 3.004 1.00 19.31 582 LEU B C 1
ATOM 1538 O O . LEU B 1 93 ? 41.450 -11.950 2.989 1.00 20.85 582 LEU B O 1
ATOM 1543 N N . ARG B 1 94 ? 42.928 -10.616 1.924 1.00 20.56 583 ARG B N 1
ATOM 1544 C CA . ARG B 1 94 ? 42.753 -11.250 0.608 1.00 22.12 583 ARG B CA 1
ATOM 1545 C C . ARG B 1 94 ? 44.075 -11.866 0.246 1.00 22.83 583 ARG B C 1
ATOM 1546 O O . ARG B 1 94 ? 45.090 -11.182 0.151 1.00 23.97 583 ARG B O 1
ATOM 1549 N N . SER B 1 95 ? 44.095 -13.172 0.023 1.00 23.00 584 SER B N 1
ATOM 1550 C CA . SER B 1 95 ? 45.342 -13.826 -0.341 1.00 23.99 584 SER B CA 1
ATOM 1551 C C . SER B 1 95 ? 45.548 -13.770 -1.852 1.00 23.99 584 SER B C 1
ATOM 1552 O O . SER B 1 95 ? 44.619 -13.453 -2.615 1.00 23.71 584 SER B O 1
ATOM 1555 N N . ARG B 1 96 ? 46.764 -14.059 -2.283 1.00 26.02 585 ARG B N 1
ATOM 1556 C CA . ARG B 1 96 ? 47.030 -13.928 -3.706 1.00 27.53 585 ARG B CA 1
ATOM 1557 C C . ARG B 1 96 ? 46.232 -14.902 -4.543 1.00 27.64 585 ARG B C 1
ATOM 1558 O O . ARG B 1 96 ? 45.912 -14.600 -5.697 1.00 30.09 585 ARG B O 1
ATOM 1566 N N . ASP B 1 97 ? 45.887 -16.040 -3.951 1.00 26.96 586 ASP B N 1
ATOM 1567 C CA . ASP B 1 97 ? 45.099 -17.063 -4.669 1.00 26.84 586 ASP B CA 1
ATOM 1568 C C . ASP B 1 97 ? 43.575 -16.733 -4.745 1.00 26.58 586 ASP B C 1
ATOM 1569 O O . ASP B 1 97 ? 42.799 -17.523 -5.280 1.00 27.25 586 ASP B O 1
ATOM 1574 N N . GLY B 1 98 ? 43.159 -15.596 -4.198 1.00 24.90 587 GLY B N 1
ATOM 1575 C CA . GLY B 1 98 ? 41.789 -15.141 -4.246 1.00 25.21 587 GLY B CA 1
ATOM 1576 C C . GLY B 1 98 ? 40.886 -15.542 -3.090 1.00 24.04 587 GLY B C 1
ATOM 1577 O O . GLY B 1 98 ? 39.710 -15.226 -3.081 1.00 25.19 587 GLY B O 1
ATOM 1578 N N . SER B 1 99 ? 41.438 -16.222 -2.104 1.00 22.33 588 SER B N 1
ATOM 1579 C CA . SER B 1 99 ? 40.684 -16.445 -0.919 1.00 21.51 588 SER B CA 1
ATOM 1580 C C . SER B 1 99 ? 40.585 -15.141 -0.104 1.00 20.90 588 SER B C 1
ATOM 1581 O O . SER B 1 99 ? 41.440 -14.276 -0.192 1.00 21.99 588 SER B O 1
ATOM 1584 N N . GLU B 1 100 ? 39.497 -15.027 0.640 1.00 19.31 589 GLU B N 1
ATOM 1585 C CA A GLU B 1 100 ? 39.213 -13.866 1.444 0.70 19.85 589 GLU B CA 1
ATOM 1586 C CA B GLU B 1 100 ? 39.203 -13.854 1.438 0.30 19.68 589 GLU B CA 1
ATOM 1587 C C . GLU B 1 100 ? 38.713 -14.282 2.808 1.00 19.79 589 GLU B C 1
ATOM 1588 O O . GLU B 1 100 ? 37.958 -15.248 2.939 1.00 18.96 589 GLU B O 1
ATOM 1599 N N . TYR B 1 101 ? 39.138 -13.512 3.808 1.00 19.37 590 TYR B N 1
ATOM 1600 C CA . TYR B 1 101 ? 38.753 -13.694 5.202 1.00 19.29 590 TYR B CA 1
ATOM 1601 C C . TYR B 1 101 ? 38.487 -12.361 5.860 1.00 20.23 590 TYR B C 1
ATOM 1602 O O . TYR B 1 101 ? 39.098 -11.359 5.491 1.00 21.17 590 TYR B O 1
ATOM 1611 N N . LEU B 1 102 ? 37.578 -12.361 6.808 1.00 19.10 591 LEU B N 1
ATOM 1612 C CA . LEU B 1 102 ? 37.360 -11.261 7.711 1.00 19.57 591 LEU B CA 1
ATOM 1613 C C . LEU B 1 102 ? 37.865 -11.635 9.075 1.00 19.57 591 LEU B C 1
ATOM 1614 O O . LEU B 1 102 ? 37.697 -12.767 9.512 1.00 19.77 591 LEU B O 1
ATOM 1619 N N . ILE B 1 103 ? 38.520 -10.663 9.726 1.00 18.34 592 ILE B N 1
ATOM 1620 C CA A ILE B 1 103 ? 39.078 -10.829 11.045 0.70 18.50 592 ILE B CA 1
ATOM 1621 C CA B ILE B 1 103 ? 39.024 -10.837 11.100 0.30 17.68 592 ILE B CA 1
ATOM 1622 C C . ILE B 1 103 ? 38.591 -9.646 11.901 1.00 18.18 592 ILE B C 1
ATOM 1623 O O . ILE B 1 103 ? 38.492 -8.515 11.379 1.00 20.68 592 ILE B O 1
ATOM 1632 N N . GLN B 1 104 ? 38.262 -9.890 13.149 1.00 18.67 593 GLN B N 1
ATOM 1633 C CA . GLN B 1 104 ? 37.849 -8.767 13.997 1.00 20.88 593 GLN B CA 1
ATOM 1634 C C . GLN B 1 104 ? 38.017 -9.103 15.474 1.00 21.62 593 GLN B C 1
ATOM 1635 O O . GLN B 1 104 ? 38.168 -10.260 15.882 1.00 20.85 593 GLN B O 1
ATOM 1641 N N . HIS B 1 105 ? 38.043 -8.050 16.265 1.00 21.94 594 HIS B N 1
ATOM 1642 C CA . HIS B 1 105 ? 37.993 -8.178 17.695 1.00 22.82 594 HIS B CA 1
ATOM 1643 C C . HIS B 1 105 ? 37.440 -6.840 18.202 1.00 23.73 594 HIS B C 1
ATOM 1644 O O . HIS B 1 105 ? 37.712 -5.775 17.644 1.00 24.51 594 HIS B O 1
ATOM 1651 N N . ASP B 1 106 ? 36.600 -6.914 19.196 1.00 25.97 595 ASP B N 1
ATOM 1652 C CA . ASP B 1 106 ? 36.003 -5.679 19.731 1.00 26.13 595 ASP B CA 1
ATOM 1653 C C . ASP B 1 106 ? 37.003 -4.796 20.471 1.00 25.51 595 ASP B C 1
ATOM 1654 O O . ASP B 1 106 ? 36.786 -3.577 20.595 1.00 28.13 595 ASP B O 1
ATOM 1659 N N . SER B 1 107 ? 38.072 -5.410 21.003 1.00 22.83 596 SER B N 1
ATOM 1660 C CA . SER B 1 107 ? 39.093 -4.649 21.727 1.00 20.83 596 SER B CA 1
ATOM 1661 C C . SER B 1 107 ? 40.062 -3.993 20.766 1.00 19.35 596 SER B C 1
ATOM 1662 O O . SER B 1 107 ? 40.721 -4.697 20.007 1.00 19.17 596 SER B O 1
ATOM 1665 N N . GLU B 1 108 ? 40.144 -2.655 20.764 1.00 18.99 597 GLU B N 1
ATOM 1666 C CA . GLU B 1 108 ? 41.155 -1.928 19.999 1.00 18.71 597 GLU B CA 1
ATOM 1667 C C . GLU B 1 108 ? 42.513 -2.452 20.294 1.00 16.65 597 GLU B C 1
ATOM 1668 O O . GLU B 1 108 ? 43.270 -2.572 19.368 1.00 17.56 597 GLU B O 1
ATOM 1674 N N . ALA B 1 109 ? 42.832 -2.751 21.560 1.00 15.80 598 ALA B N 1
ATOM 1675 C CA . ALA B 1 109 ? 44.159 -3.240 21.877 1.00 14.69 598 ALA B CA 1
ATOM 1676 C C . ALA B 1 109 ? 44.493 -4.483 21.080 1.00 14.66 598 ALA B C 1
ATOM 1677 O O . ALA B 1 109 ? 45.594 -4.628 20.548 1.00 15.47 598 ALA B O 1
ATOM 1679 N N . ILE B 1 110 ? 43.526 -5.404 20.997 1.00 14.32 599 ILE B N 1
ATOM 1680 C CA . ILE B 1 110 ? 43.775 -6.688 20.342 1.00 14.35 599 ILE B CA 1
ATOM 1681 C C . ILE B 1 110 ? 43.761 -6.560 18.823 1.00 13.70 599 ILE B C 1
ATOM 1682 O O . ILE B 1 110 ? 44.673 -7.046 18.155 1.00 14.72 599 ILE B O 1
ATOM 1687 N N . ILE B 1 111 ? 42.764 -5.899 18.250 1.00 14.57 600 ILE B N 1
ATOM 1688 C CA . ILE B 1 111 ? 42.733 -5.817 16.794 1.00 14.40 600 ILE B CA 1
ATOM 1689 C C . ILE B 1 111 ? 43.967 -5.053 16.287 1.00 14.27 600 ILE B C 1
ATOM 1690 O O . ILE B 1 111 ? 44.510 -5.359 15.249 1.00 15.06 600 ILE B O 1
ATOM 1695 N N . SER B 1 112 ? 44.433 -4.061 17.061 1.00 14.20 601 SER B N 1
ATOM 1696 C CA . SER B 1 112 ? 45.588 -3.293 16.672 1.00 14.00 601 SER B CA 1
ATOM 1697 C C . SER B 1 112 ? 46.866 -4.128 16.574 1.00 14.17 601 SER B C 1
ATOM 1698 O O . SER B 1 112 ? 47.686 -3.927 15.676 1.00 14.95 601 SER B O 1
ATOM 1701 N N . THR B 1 113 ? 47.055 -5.036 17.525 1.00 14.12 602 THR B N 1
ATOM 1702 C CA . THR B 1 113 ? 48.264 -5.868 17.532 1.00 14.05 602 THR B CA 1
ATOM 1703 C C . THR B 1 113 ? 48.293 -6.797 16.312 1.00 14.49 602 THR B C 1
ATOM 1704 O O . THR B 1 113 ? 49.343 -7.006 15.707 1.00 15.36 602 THR B O 1
ATOM 1708 N N . TRP B 1 114 ? 47.121 -7.294 15.946 1.00 14.27 603 TRP B N 1
ATOM 1709 C CA . TRP B 1 114 ? 47.016 -8.163 14.767 1.00 14.25 603 TRP B CA 1
ATOM 1710 C C . TRP B 1 114 ? 47.140 -7.360 13.453 1.00 14.40 603 TRP B C 1
ATOM 1711 O O . TRP B 1 114 ? 47.739 -7.826 12.490 1.00 15.60 603 TRP B O 1
ATOM 1722 N N . HIS B 1 115 ? 46.539 -6.190 13.422 1.00 14.86 604 HIS B N 1
ATOM 1723 C CA . HIS B 1 115 ? 46.673 -5.322 12.252 1.00 14.81 604 HIS B CA 1
ATOM 1724 C C . HIS B 1 115 ? 48.128 -5.063 11.952 1.00 14.96 604 HIS B C 1
ATOM 1725 O O . HIS B 1 115 ? 48.594 -5.251 10.837 1.00 16.07 604 HIS B O 1
ATOM 1732 N N . LYS B 1 116 ? 48.855 -4.617 12.968 1.00 15.34 605 LYS B N 1
ATOM 1733 C CA . LYS B 1 116 ? 50.288 -4.360 12.820 1.00 16.26 605 LYS B CA 1
ATOM 1734 C C . LYS B 1 116 ? 51.032 -5.595 12.316 1.00 16.94 605 LYS B C 1
ATOM 1735 O O . LYS B 1 116 ? 51.791 -5.541 11.360 1.00 17.82 605 LYS B O 1
ATOM 1741 N N . ALA B 1 117 ? 50.834 -6.711 13.002 1.00 16.29 606 ALA B N 1
ATOM 1742 C CA . ALA B 1 117 ? 51.585 -7.917 12.686 1.00 16.96 606 ALA B CA 1
ATOM 1743 C C . ALA B 1 117 ? 51.323 -8.397 11.273 1.00 16.03 606 ALA B C 1
ATOM 1744 O O . ALA B 1 117 ? 52.273 -8.769 10.544 1.00 18.16 606 ALA B O 1
ATOM 1746 N N . ILE B 1 118 ? 50.053 -8.451 10.893 1.00 16.47 607 ILE B N 1
ATOM 1747 C CA . ILE B 1 118 ? 49.717 -8.940 9.576 1.00 17.44 607 ILE B CA 1
ATOM 1748 C C . ILE B 1 118 ? 50.156 -7.955 8.480 1.00 16.82 607 ILE B C 1
ATOM 1749 O O . ILE B 1 118 ? 50.761 -8.341 7.489 1.00 18.45 607 ILE B O 1
ATOM 1754 N N . ALA B 1 119 ? 49.946 -6.650 8.714 1.00 17.74 608 ALA B N 1
ATOM 1755 C CA . ALA B 1 119 ? 50.357 -5.642 7.704 1.00 18.52 608 ALA B CA 1
ATOM 1756 C C . ALA B 1 119 ? 51.858 -5.702 7.522 1.00 19.67 608 ALA B C 1
ATOM 1757 O O . ALA B 1 119 ? 52.368 -5.617 6.400 1.00 21.54 608 ALA B O 1
ATOM 1759 N N . GLN B 1 120 ? 52.592 -5.701 8.632 1.00 21.35 609 GLN B N 1
ATOM 1760 C CA . GLN B 1 120 ? 54.051 -5.737 8.522 1.00 23.09 609 GLN B CA 1
ATOM 1761 C C . GLN B 1 120 ? 54.533 -7.066 7.922 1.00 23.96 609 GLN B C 1
ATOM 1762 O O . GLN B 1 120 ? 55.518 -7.112 7.130 1.00 27.05 609 GLN B O 1
ATOM 1768 N N . GLY B 1 121 ? 53.802 -8.144 8.231 1.00 24.71 610 GLY B N 1
ATOM 1769 C CA . GLY B 1 121 ? 54.118 -9.478 7.703 1.00 25.70 610 GLY B CA 1
ATOM 1770 C C . GLY B 1 121 ? 53.986 -9.569 6.200 1.00 26.97 610 GLY B C 1
ATOM 1771 O O . GLY B 1 121 ? 54.786 -10.270 5.530 1.00 30.62 610 GLY B O 1
ATOM 1772 N N . ILE B 1 122 ? 53.012 -8.857 5.649 1.00 25.69 611 ILE B N 1
ATOM 1773 C CA . ILE B 1 122 ? 52.824 -8.827 4.182 1.00 25.94 611 ILE B CA 1
ATOM 1774 C C . ILE B 1 122 ? 54.108 -8.341 3.498 1.00 29.66 611 ILE B C 1
ATOM 1775 O O . ILE B 1 122 ? 54.431 -8.752 2.387 1.00 31.71 611 ILE B O 1
ATOM 1780 N N . GLN B 1 123 ? 54.904 -7.587 4.230 1.00 30.64 612 GLN B N 1
ATOM 1781 C CA . GLN B 1 123 ? 56.117 -6.965 3.690 1.00 32.00 612 GLN B CA 1
ATOM 1782 C C . GLN B 1 123 ? 57.457 -7.628 4.079 1.00 34.82 612 GLN B C 1
ATOM 1783 O O . GLN B 1 123 ? 57.479 -8.790 4.558 1.00 37.55 612 GLN B O 1
#

InterPro domains:
  IPR000198 Rho GTPase-activating protein domain [PF00620] (711-858)
  IPR000198 Rho GTPase-activating protein domain [PS50238] (697-886)
  IPR000198 Rho GTPase-activating protein domain [SM00324] (708-883)
  IPR001202 WW domain [PF00397] (250-278)
  IPR001202 WW domain [PF00397] (301-330)
  IPR001202 WW domain [PS50020] (252-280)
  IPR001202 WW domain [PS50020] (299-333)
  IPR001202 WW domain [PS50020] (417-444)
  IPR001202 WW domain [SM00456] (247-280)
  IPR001202 WW domain [SM00456] (300-333)
  IPR001202 WW domain [SM00456] (412-444)
  IPR001202 WW domain [cd00201] (250-278)
  IPR001202 WW domain [cd00201] (393-423)
  IPR001202 WW domain [cd00201] (417-442)
  IPR001452 SH3 domain [PS50002] (6-69)
  IPR001849 Pleckstrin homology domain [PF00169] (499-611)
  IPR001849 Pleckstrin homology domain [PS50003] (496-612)
  IPR001849 Pleckstrin homology domain [SM00233] (497-614)
  IPR008936 Rho GTPase activation protein [G3DSA:1.10.555.10] (676-887)
  IPR008936 Rho GTPase activation protein [SSF48350] (693-886)

Foldseek 3Di:
DDKDKWKKWWQADLQHGDPDTDIAIAIWDDDQQKIFGWPGQDPVPGDDVVVGPHTDDMARQAQKDKDQDDCVVDVDPLWMWIAGNSGIIMIIDDN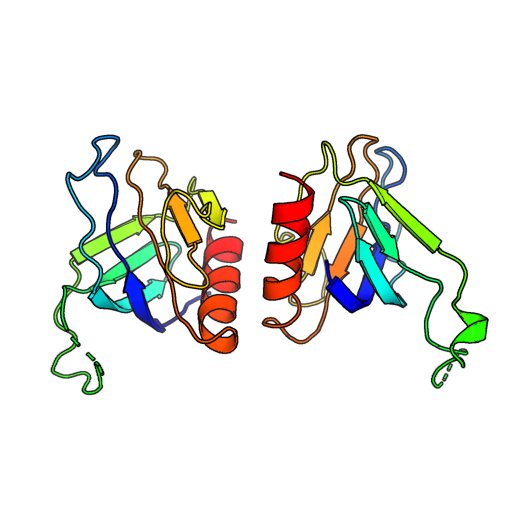DNVVSVVVSVSSVVSHD/DKDWDKWWKWWQADLQRGDPDTDIAIAIWMDDPQKIWTADHFVPDDPVGRHGTDDIARLAQKDKDFDDCVVDVDPRWIWIAGNSGIIMIIDDNDPVVSVVVVVVSVVSSD

B-factor: mean 24.69, std 8.48, range [10.79, 125.24]

CATH classification: 2.30.29.30

Sequence (222 aa):
DDKAGVLHRTKTADKGKRLRKKHHWSASWTVLEGGVLTFFKKDDSKTSGLRQPSKFSTPEYTVELRGATLSWAPKDDKSSRKNVLELRRSRDGSEEYLIQHDSEAIIISTWHKAIAQGIQLDKKAGVLHRTKTADKGKRRLRKKHWSASWTVLEGGVLTFFKDSGLRQPSKFSTPEYTVELRGATLSWAPKDKKSSRKNVLELRSRDGSEEYLIIQHDSEAIISTWHKAIAQGIQ

Secondary structure (DSSP, 8-state):
-EEEEEEEEEEEETTEE-SS---EEEEEEEETTEEEEES-SB---BPPGGGG-SEEEEEE-TT-EEEEPPGGG-SSSSEEEEE-TTS-EEEEE-S-HHHHHHHHHHHHHHH-/-EEEEEEEEEEEEETTEE-SS---EEEEEEEETTEEEEEPP-----GGG---EEEEEE-TT-EEEEPPTTT-SSSS-EEEE-TTS-EEEEE-S-HHHHHHHHHHHHHHH-